Protein AF-A0A6G1EM53-F1 (afdb_monomer_lite)

Organism: NCBI:txid110450

Radius of gyration: 26.01 Å; chains: 1; bounding box: 67×62×61 Å

Secondary structure (DSSP, 8-state):
-HHHHHHHHHHH-TT--SS--EEEEEEEPPPPHHHHHHHHHTTSSS-SS-PPPPPP-EEEEEEEETTEEEEEEEE----TT----EEEEEEEE-S--S------PPPPTTS-GGGEEEEEEE----TTHHHHTTT--EEEEEEEE-SS-GGGSEEEEEEEEEETTTTEEEEEEE---PPPPP-TT---STTTSSS---SPPPPP-----TT--S----

InterPro domains:
  IPR000269 Copper amine oxidase [PTHR10638] (20-216)
  IPR015800 Copper amine oxidase, N2-terminal [PF02727] (22-79)
  IPR015802 Copper amine oxidase, N3-terminal [PF02728] (113-179)
  IPR016182 Copper amine oxidase, N-terminal [SSF54416] (2-80)
  IPR016182 Copper amine oxidase, N-terminal [SSF54416] (105-194)

Structure (mmCIF, N/CA/C/O backbone):
data_AF-A0A6G1EM53-F1
#
_entry.id   AF-A0A6G1EM53-F1
#
loop_
_atom_site.group_PDB
_atom_site.id
_atom_site.type_symbol
_atom_site.label_atom_id
_atom_site.label_alt_id
_atom_site.label_comp_id
_atom_site.label_asym_id
_atom_site.label_entity_id
_atom_site.label_seq_id
_atom_site.pdbx_PDB_ins_code
_atom_site.Cartn_x
_atom_site.Cartn_y
_atom_site.Cartn_z
_atom_site.occupancy
_atom_site.B_iso_or_equiv
_atom_site.auth_seq_id
_atom_site.auth_comp_id
_atom_site.auth_asym_id
_atom_site.auth_atom_id
_atom_site.pdbx_PDB_model_num
ATOM 1 N N . MET A 1 1 ? 2.191 12.400 -14.796 1.00 74.12 1 MET A N 1
ATOM 2 C CA . MET A 1 1 ? 2.297 11.929 -16.194 1.00 74.12 1 MET A CA 1
ATOM 3 C C . MET A 1 1 ? 2.856 10.510 -16.244 1.00 74.12 1 MET A C 1
ATOM 5 O O . MET A 1 1 ? 2.187 9.643 -16.784 1.00 74.12 1 MET A O 1
ATOM 9 N N . GLU A 1 2 ? 3.993 10.242 -15.595 1.00 84.69 2 GLU A N 1
ATOM 10 C CA . GLU A 1 2 ? 4.673 8.930 -15.577 1.00 84.69 2 GLU A CA 1
ATOM 11 C C . GLU A 1 2 ? 3.788 7.751 -15.145 1.00 84.69 2 GLU A C 1
ATOM 13 O O . GLU A 1 2 ? 3.687 6.772 -15.875 1.00 84.69 2 GLU A O 1
ATOM 18 N N . ILE A 1 3 ? 3.061 7.865 -14.024 1.00 88.81 3 ILE A N 1
ATOM 19 C CA . ILE A 1 3 ? 2.170 6.794 -13.526 1.00 88.81 3 ILE A CA 1
ATOM 20 C C . ILE A 1 3 ? 1.144 6.359 -14.588 1.00 88.81 3 ILE A C 1
ATOM 22 O O . ILE A 1 3 ? 0.831 5.175 -14.710 1.00 88.81 3 ILE A O 1
ATOM 26 N N . THR A 1 4 ? 0.627 7.301 -15.383 1.00 90.00 4 THR A N 1
ATOM 27 C CA . THR A 1 4 ? -0.347 7.009 -16.443 1.00 90.00 4 THR A CA 1
ATOM 28 C C . THR A 1 4 ? 0.285 6.199 -17.571 1.00 90.00 4 THR A C 1
ATOM 30 O O . THR A 1 4 ? -0.325 5.242 -18.046 1.00 90.00 4 THR A O 1
ATOM 33 N N . VAL A 1 5 ? 1.509 6.552 -17.972 1.00 89.38 5 VAL A N 1
ATOM 34 C CA . VAL A 1 5 ? 2.244 5.868 -19.046 1.00 89.38 5 VAL A CA 1
ATOM 35 C C . VAL A 1 5 ? 2.679 4.472 -18.584 1.00 89.38 5 VAL A C 1
ATOM 37 O O . VAL A 1 5 ? 2.476 3.502 -19.309 1.00 89.38 5 VAL A O 1
ATOM 40 N N . VAL A 1 6 ? 3.146 4.334 -17.338 1.00 91.44 6 VAL A N 1
ATOM 41 C CA . VAL A 1 6 ? 3.466 3.034 -16.717 1.00 91.44 6 VAL A CA 1
ATOM 42 C C . VAL A 1 6 ? 2.244 2.120 -16.676 1.00 91.44 6 VAL A C 1
ATOM 44 O O . VAL A 1 6 ? 2.323 0.945 -17.044 1.00 91.44 6 VAL A O 1
ATOM 47 N N . ARG A 1 7 ? 1.087 2.656 -16.268 1.00 91.00 7 ARG A N 1
ATOM 48 C CA . ARG A 1 7 ? -0.173 1.906 -16.272 1.00 91.00 7 ARG A CA 1
ATOM 49 C C . ARG A 1 7 ? -0.533 1.446 -17.683 1.00 91.00 7 ARG A C 1
ATOM 51 O O . ARG A 1 7 ? -0.884 0.283 -17.852 1.00 91.00 7 ARG A O 1
ATOM 58 N N . ALA A 1 8 ? -0.446 2.333 -18.676 1.00 89.56 8 ALA A N 1
ATOM 59 C CA . ALA A 1 8 ? -0.751 2.002 -20.066 1.00 89.56 8 ALA A CA 1
ATOM 60 C C . ALA A 1 8 ? 0.167 0.889 -20.596 1.00 89.56 8 ALA A C 1
ATOM 62 O O . ALA A 1 8 ? -0.336 -0.102 -21.121 1.00 89.56 8 ALA A O 1
ATOM 63 N N . ALA A 1 9 ? 1.479 0.998 -20.370 1.00 89.81 9 ALA A N 1
ATOM 64 C CA . ALA A 1 9 ? 2.461 -0.012 -20.762 1.00 89.81 9 ALA A CA 1
ATOM 65 C C . ALA A 1 9 ? 2.202 -1.372 -20.095 1.00 89.81 9 ALA A C 1
ATOM 67 O O . ALA A 1 9 ? 2.221 -2.409 -20.755 1.00 89.81 9 ALA A O 1
ATOM 68 N N . THR A 1 10 ? 1.886 -1.367 -18.797 1.00 90.69 10 THR A N 1
ATOM 69 C CA . THR A 1 10 ? 1.579 -2.595 -18.049 1.00 90.69 10 THR A CA 1
ATOM 70 C C . THR A 1 10 ? 0.286 -3.245 -18.549 1.00 90.69 10 THR A C 1
ATOM 72 O O . THR A 1 10 ? 0.234 -4.457 -18.727 1.00 90.69 10 THR A O 1
ATOM 75 N N . CYS A 1 11 ? -0.762 -2.456 -18.815 1.00 88.75 11 CYS A N 1
ATOM 76 C CA . CYS A 1 11 ? -2.036 -2.968 -19.332 1.00 88.75 11 CYS A CA 1
ATOM 77 C C . CYS A 1 11 ? -1.954 -3.448 -20.789 1.00 88.75 11 CYS A C 1
ATOM 79 O O . CYS A 1 11 ? -2.693 -4.356 -21.157 1.00 88.75 11 CYS A O 1
ATOM 81 N N . ALA A 1 12 ? -1.091 -2.846 -21.609 1.00 86.56 12 ALA A N 1
ATOM 82 C CA . ALA A 1 12 ? -0.857 -3.256 -22.994 1.00 86.56 12 ALA A CA 1
ATOM 83 C C . ALA A 1 12 ? 0.059 -4.488 -23.110 1.00 86.56 12 ALA A C 1
ATOM 85 O O . ALA A 1 12 ? 0.214 -5.045 -24.195 1.00 86.56 12 ALA A O 1
ATOM 86 N N . SER A 1 13 ? 0.678 -4.911 -22.006 1.00 82.69 13 SER A N 1
ATOM 87 C CA . SER A 1 13 ? 1.600 -6.036 -21.986 1.00 82.69 13 SER A CA 1
ATOM 88 C C . SER A 1 13 ? 0.907 -7.351 -22.350 1.00 82.69 13 SER A C 1
ATOM 90 O O . SER A 1 13 ? -0.026 -7.789 -21.677 1.00 82.69 13 SER A O 1
ATOM 92 N N . LEU A 1 14 ? 1.429 -8.034 -23.373 1.00 74.69 14 LEU A N 1
ATOM 93 C CA . LEU A 1 14 ? 0.982 -9.371 -23.785 1.00 74.69 14 LEU A CA 1
ATOM 94 C C . LEU A 1 14 ? 1.253 -10.448 -22.720 1.00 74.69 14 LEU A C 1
ATOM 96 O O . LEU A 1 14 ? 0.703 -11.544 -22.798 1.00 74.69 14 LEU A O 1
ATOM 100 N N . PHE A 1 15 ? 2.082 -10.146 -21.717 1.00 69.44 15 PHE A N 1
ATOM 101 C CA . PHE A 1 15 ? 2.456 -11.086 -20.661 1.00 69.44 15 PHE A CA 1
ATOM 102 C C . PHE A 1 15 ? 1.358 -11.310 -19.607 1.00 69.44 15 PHE A C 1
ATOM 104 O O . PHE A 1 15 ? 1.502 -12.156 -18.719 1.00 69.44 15 PHE A O 1
ATOM 111 N N . VAL A 1 16 ? 0.242 -10.577 -19.695 1.00 68.56 16 VAL A N 1
ATOM 112 C CA . VAL A 1 16 ? -0.909 -10.742 -18.805 1.00 68.56 16 VAL A CA 1
ATOM 113 C C . VAL A 1 16 ? -2.122 -11.232 -19.601 1.00 68.56 16 VAL A C 1
ATOM 115 O O . VAL A 1 16 ? -2.765 -10.442 -20.287 1.00 68.56 16 VAL A O 1
ATOM 118 N N . PRO A 1 17 ? -2.505 -12.517 -19.485 1.00 64.62 17 PRO A N 1
ATOM 119 C CA . PRO A 1 17 ? -3.631 -13.068 -20.244 1.00 64.62 17 PRO A CA 1
ATOM 120 C C . PRO A 1 17 ? -5.002 -12.546 -19.777 1.00 64.62 17 PRO A C 1
ATOM 122 O O . PRO A 1 17 ? -6.000 -12.682 -20.482 1.00 64.62 17 PRO A O 1
ATOM 125 N N . ALA A 1 18 ? -5.076 -11.956 -18.581 1.00 61.72 18 ALA A N 1
ATOM 126 C CA . ALA A 1 18 ? -6.315 -11.484 -17.979 1.00 61.72 18 ALA A CA 1
ATOM 127 C C . ALA A 1 18 ? -6.517 -9.974 -18.178 1.00 61.72 18 ALA A C 1
ATOM 129 O O . ALA A 1 18 ? -5.647 -9.163 -17.872 1.00 61.72 18 ALA A O 1
ATOM 130 N N . ARG A 1 19 ? -7.723 -9.584 -18.614 1.00 68.00 19 ARG A N 1
ATOM 131 C CA . ARG A 1 19 ? -8.095 -8.183 -18.905 1.00 68.00 19 ARG A CA 1
ATOM 132 C C . ARG A 1 19 ? -8.264 -7.294 -17.667 1.00 68.00 19 ARG A C 1
ATOM 134 O O . ARG A 1 19 ? -8.483 -6.094 -17.808 1.00 68.00 19 ARG A O 1
ATOM 141 N N . LEU A 1 20 ? -8.196 -7.866 -16.464 1.00 81.81 20 LEU A N 1
ATOM 142 C CA . LEU A 1 20 ? -8.416 -7.147 -15.213 1.00 81.81 20 LEU A CA 1
ATOM 143 C C . LEU A 1 20 ? -7.172 -7.232 -14.328 1.00 81.81 20 LEU A C 1
ATOM 145 O O . LEU A 1 20 ? -6.925 -8.247 -13.679 1.00 81.81 20 LEU A O 1
ATOM 149 N N . LEU A 1 21 ? -6.391 -6.153 -14.331 1.00 86.69 21 LEU A N 1
ATOM 150 C CA . LEU A 1 21 ? -5.189 -5.969 -13.522 1.00 86.69 21 LEU A CA 1
ATOM 151 C C . LEU A 1 21 ? -5.492 -5.051 -12.337 1.00 86.69 21 LEU A C 1
ATOM 153 O O . LEU A 1 21 ? -5.912 -3.906 -12.520 1.00 86.69 21 LEU A O 1
ATOM 157 N N . TYR A 1 22 ? -5.226 -5.533 -11.127 1.00 87.38 22 TYR A N 1
ATOM 158 C CA . TYR A 1 22 ? -5.313 -4.734 -9.909 1.00 87.38 22 TYR A CA 1
ATOM 159 C C . TYR A 1 22 ? -3.920 -4.265 -9.505 1.00 87.38 22 TYR A C 1
ATOM 161 O O . TYR A 1 22 ? -3.099 -5.066 -9.070 1.00 87.38 22 TYR A O 1
ATOM 169 N N . PHE A 1 23 ? -3.639 -2.974 -9.650 1.00 90.38 23 PHE A N 1
ATOM 170 C CA . PHE A 1 23 ? -2.360 -2.393 -9.243 1.00 90.38 23 PHE A CA 1
ATOM 171 C C . PHE A 1 23 ? -2.316 -2.274 -7.719 1.00 90.38 23 PHE A C 1
ATOM 173 O O . PHE A 1 23 ? -3.159 -1.605 -7.118 1.00 90.38 23 PHE A O 1
ATOM 180 N N . HIS A 1 24 ? -1.340 -2.930 -7.096 1.00 88.19 24 HIS A N 1
ATOM 181 C CA . HIS A 1 24 ? -1.126 -2.875 -5.652 1.00 88.19 24 HIS A CA 1
ATOM 182 C C . HIS A 1 24 ? 0.076 -2.003 -5.267 1.00 88.19 24 HIS A C 1
ATOM 184 O O . HIS A 1 24 ? 0.079 -1.429 -4.178 1.00 88.19 24 HIS A O 1
ATOM 190 N N . TYR A 1 25 ? 1.060 -1.863 -6.158 1.00 91.38 25 TYR A N 1
ATOM 191 C CA . TYR A 1 25 ? 2.184 -0.945 -6.002 1.00 91.38 25 TYR A CA 1
ATOM 192 C C . TYR A 1 25 ? 2.637 -0.420 -7.364 1.00 91.38 25 TYR A C 1
ATOM 194 O O . TYR A 1 25 ? 2.713 -1.181 -8.326 1.00 91.38 25 TYR A O 1
ATOM 202 N N . VAL A 1 26 ? 2.951 0.873 -7.425 1.00 93.62 26 VAL A N 1
ATOM 203 C CA . VAL A 1 26 ? 3.626 1.529 -8.549 1.00 93.62 26 VAL A CA 1
ATOM 204 C C . VAL A 1 26 ? 4.608 2.520 -7.942 1.00 93.62 26 VAL A C 1
ATOM 206 O O . VAL A 1 26 ? 4.202 3.377 -7.155 1.00 93.62 26 VAL A O 1
ATOM 209 N N . GLY A 1 27 ? 5.884 2.398 -8.281 1.00 92.81 27 GLY A N 1
ATOM 210 C CA . GLY A 1 27 ? 6.924 3.277 -7.758 1.00 92.81 27 GLY A CA 1
ATOM 211 C C . GLY A 1 27 ? 8.145 3.322 -8.659 1.00 92.81 27 GLY A C 1
ATOM 212 O O . GLY A 1 27 ? 8.199 2.634 -9.679 1.00 92.81 27 GLY A O 1
ATOM 213 N N . LEU A 1 28 ? 9.119 4.150 -8.291 1.00 92.44 28 LEU A N 1
ATOM 214 C CA . LEU A 1 28 ? 10.403 4.208 -8.978 1.00 92.44 28 LEU A CA 1
ATOM 215 C C . LEU A 1 28 ? 11.185 2.922 -8.687 1.00 92.44 28 LEU A C 1
ATOM 217 O O . LEU A 1 28 ? 11.327 2.524 -7.529 1.00 92.44 28 LEU A O 1
ATOM 221 N N . ASN A 1 29 ? 11.697 2.283 -9.732 1.00 92.44 29 ASN A N 1
ATOM 222 C CA . ASN A 1 29 ? 12.670 1.219 -9.580 1.00 92.44 29 ASN A CA 1
ATOM 223 C C . ASN A 1 29 ? 14.031 1.847 -9.277 1.00 92.44 29 ASN A C 1
ATOM 225 O O . ASN A 1 29 ? 14.483 2.751 -9.980 1.00 92.44 29 ASN A O 1
ATOM 229 N N . LYS A 1 30 ? 14.679 1.380 -8.213 1.00 90.00 30 LYS A N 1
ATOM 230 C CA . LYS A 1 30 ? 15.948 1.953 -7.773 1.00 90.00 30 LYS A CA 1
ATOM 231 C C . LYS A 1 30 ? 17.035 1.678 -8.832 1.00 90.00 30 LYS A C 1
ATOM 233 O O . LYS A 1 30 ? 17.229 0.509 -9.165 1.00 90.00 30 LYS A O 1
ATOM 238 N N . PRO A 1 31 ? 17.751 2.705 -9.329 1.00 88.50 31 PRO A N 1
ATOM 239 C CA . PRO A 1 31 ? 18.883 2.508 -10.235 1.00 88.50 31 PRO A CA 1
ATOM 240 C C . PRO A 1 31 ? 20.045 1.793 -9.532 1.00 88.50 31 PRO A C 1
ATOM 242 O O . PRO A 1 31 ? 20.114 1.764 -8.295 1.00 88.50 31 PRO A O 1
ATOM 245 N N . ASP A 1 32 ? 20.967 1.227 -10.314 1.00 89.94 32 ASP A N 1
ATOM 246 C CA . ASP A 1 32 ? 22.139 0.559 -9.753 1.00 89.94 32 ASP A CA 1
ATOM 247 C C . ASP A 1 32 ? 22.998 1.533 -8.932 1.00 89.94 32 ASP A C 1
ATOM 249 O O . ASP A 1 32 ? 23.110 2.726 -9.228 1.00 89.94 32 ASP A O 1
ATOM 253 N N . LYS A 1 33 ? 23.608 1.026 -7.857 1.00 89.88 33 LYS A N 1
ATOM 254 C CA . LYS A 1 33 ? 24.407 1.863 -6.959 1.00 89.88 33 LYS A CA 1
ATOM 255 C C . LYS A 1 33 ? 25.609 2.474 -7.687 1.00 89.88 33 LYS A C 1
ATOM 257 O O . LYS A 1 33 ? 25.928 3.630 -7.414 1.00 89.88 33 LYS A O 1
ATOM 262 N N . LEU A 1 34 ? 26.274 1.728 -8.569 1.00 89.75 34 LEU A N 1
ATOM 263 C CA . LEU A 1 34 ? 27.430 2.212 -9.326 1.00 89.75 34 LEU A CA 1
ATOM 264 C C . LEU A 1 34 ? 27.024 3.299 -10.324 1.00 89.75 34 LEU A C 1
ATOM 266 O O . LEU A 1 34 ? 27.749 4.286 -10.450 1.00 89.75 34 LEU A O 1
ATOM 270 N N . ASP A 1 35 ? 25.847 3.182 -10.939 1.00 85.81 35 ASP A N 1
ATOM 271 C CA . ASP A 1 35 ? 25.304 4.212 -11.832 1.00 85.81 35 ASP A CA 1
ATOM 272 C C . ASP A 1 35 ? 25.003 5.504 -11.065 1.00 85.81 35 ASP A C 1
ATOM 274 O O . ASP A 1 35 ? 25.373 6.593 -11.504 1.00 85.81 35 ASP A O 1
ATOM 278 N N . VAL A 1 36 ? 24.407 5.401 -9.870 1.00 88.50 36 VAL A N 1
ATOM 279 C CA . VAL A 1 36 ? 24.148 6.566 -9.003 1.00 88.50 36 VAL A CA 1
ATOM 280 C C . VAL A 1 36 ? 25.449 7.235 -8.563 1.00 88.50 36 VAL A C 1
ATOM 282 O O . VAL A 1 36 ? 25.533 8.462 -8.557 1.00 88.50 36 VAL A O 1
ATOM 285 N N . LEU A 1 37 ? 26.468 6.450 -8.201 1.00 87.56 37 LEU A N 1
ATOM 286 C CA . LEU A 1 37 ? 27.782 6.982 -7.833 1.00 87.56 37 LEU A CA 1
ATOM 287 C C . LEU A 1 37 ? 28.463 7.661 -9.028 1.00 87.56 37 LEU A C 1
ATOM 289 O O . LEU A 1 37 ? 29.020 8.745 -8.870 1.00 87.56 37 LEU A O 1
ATOM 293 N N . SER A 1 38 ? 28.368 7.068 -10.217 1.00 85.19 38 SER A N 1
ATOM 294 C CA . SER A 1 38 ? 28.896 7.640 -11.461 1.00 85.19 38 SER A CA 1
ATOM 295 C C . SER A 1 38 ? 28.180 8.937 -11.836 1.00 85.19 38 SER A C 1
ATOM 297 O O . SER A 1 38 ? 28.828 9.912 -12.191 1.00 85.19 38 SER A O 1
ATOM 299 N N . TYR A 1 39 ? 26.857 8.999 -11.686 1.00 84.25 39 TYR A N 1
ATOM 300 C CA . TYR A 1 39 ? 26.087 10.225 -11.892 1.00 84.25 39 TYR A CA 1
ATOM 301 C C . TYR A 1 39 ? 26.447 11.319 -10.871 1.00 84.25 39 TYR A C 1
ATOM 303 O O . TYR A 1 39 ? 26.619 12.478 -11.243 1.00 84.25 39 TYR A O 1
ATOM 311 N N . ALA A 1 40 ? 26.580 10.964 -9.588 1.00 85.75 40 ALA A N 1
ATOM 312 C CA . ALA A 1 40 ? 26.824 11.926 -8.511 1.00 85.75 40 ALA A CA 1
ATOM 313 C C . ALA A 1 40 ? 28.265 12.464 -8.482 1.00 85.75 40 ALA A C 1
ATOM 315 O O . ALA A 1 40 ? 28.473 13.631 -8.153 1.00 85.75 40 ALA A O 1
ATOM 316 N N . TYR A 1 41 ? 29.251 11.621 -8.804 1.00 82.94 41 TYR A N 1
ATOM 317 C CA . TYR A 1 41 ? 30.677 11.934 -8.645 1.00 82.94 41 TYR A CA 1
ATOM 318 C C . TYR A 1 41 ? 31.476 11.905 -9.955 1.00 82.94 41 TYR A C 1
ATOM 320 O O . TYR A 1 41 ? 32.569 12.463 -10.004 1.00 82.94 41 TYR A O 1
ATOM 328 N N . GLY A 1 42 ? 30.954 11.306 -11.029 1.00 67.12 42 GLY A N 1
ATOM 329 C CA . GLY A 1 42 ? 31.643 11.198 -12.324 1.00 67.12 42 GLY A CA 1
ATOM 330 C C . GLY A 1 42 ? 31.827 12.530 -13.057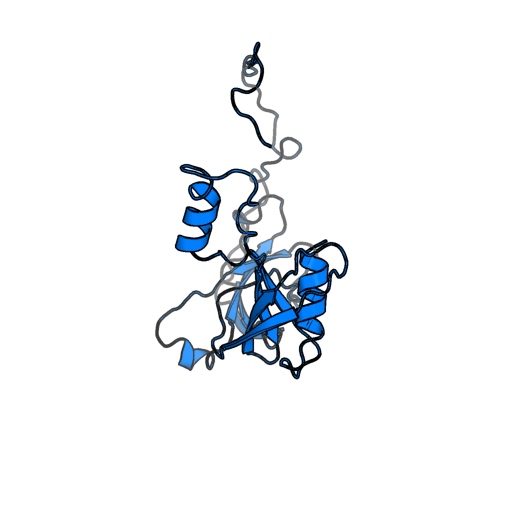 1.00 67.12 42 GLY A C 1
ATOM 331 O O . GLY A 1 42 ? 32.652 12.616 -13.959 1.00 67.12 42 GLY A O 1
ATOM 332 N N . ALA A 1 43 ? 31.136 13.587 -12.625 1.00 57.69 43 ALA A N 1
ATOM 333 C CA . ALA A 1 43 ? 31.340 14.956 -13.100 1.00 57.69 43 ALA A CA 1
ATOM 334 C C . ALA A 1 43 ? 32.615 15.626 -12.538 1.00 57.69 43 ALA A C 1
ATOM 336 O O . ALA A 1 43 ? 32.953 16.742 -12.933 1.00 57.69 43 ALA A O 1
ATOM 337 N N . GLY A 1 44 ? 33.310 14.990 -11.588 1.00 57.22 44 GLY A N 1
ATOM 338 C CA . GLY A 1 44 ? 34.440 15.577 -10.872 1.00 57.22 44 GLY A CA 1
ATOM 339 C C . GLY A 1 44 ? 35.757 14.854 -11.125 1.00 57.22 44 GLY A C 1
ATOM 340 O O . GLY A 1 44 ? 36.167 14.072 -10.277 1.00 57.22 44 GLY A O 1
ATOM 341 N N . ALA A 1 45 ? 36.437 15.146 -12.243 1.00 49.88 45 ALA A N 1
ATOM 342 C CA . ALA A 1 45 ? 37.911 15.181 -12.287 1.00 49.88 45 ALA A CA 1
ATOM 343 C C . ALA A 1 45 ? 38.504 15.703 -13.609 1.00 49.88 45 ALA A C 1
ATOM 345 O O . ALA A 1 45 ? 39.569 16.302 -13.563 1.00 49.88 45 ALA A O 1
ATOM 346 N N . THR A 1 46 ? 37.885 15.511 -14.779 1.00 53.97 46 THR A N 1
ATOM 347 C CA . THR A 1 46 ? 38.433 15.983 -16.074 1.00 53.97 46 THR A CA 1
ATOM 348 C C . THR A 1 46 ? 37.343 16.017 -17.159 1.00 53.97 46 THR A C 1
ATOM 350 O O . THR A 1 46 ? 36.416 15.223 -17.092 1.00 53.97 46 THR A O 1
ATOM 353 N N . ALA A 1 47 ? 37.498 16.891 -18.167 1.00 47.31 47 ALA A N 1
ATOM 354 C CA . ALA A 1 47 ? 36.667 17.074 -19.378 1.00 47.31 47 ALA A CA 1
ATOM 355 C C . ALA A 1 47 ? 35.431 17.989 -19.200 1.00 47.31 47 ALA A C 1
ATOM 357 O O . ALA A 1 47 ? 34.441 17.642 -18.573 1.00 47.31 47 ALA A O 1
ATOM 358 N N . THR A 1 48 ? 35.433 19.243 -19.663 1.00 50.19 48 THR A N 1
ATOM 359 C CA . THR A 1 48 ? 35.263 19.616 -21.083 1.00 50.19 48 THR A CA 1
ATOM 360 C C . THR A 1 48 ? 34.171 18.770 -21.764 1.00 50.19 48 THR A C 1
ATOM 362 O O . THR A 1 48 ? 34.422 17.664 -22.226 1.00 50.19 48 THR A O 1
ATOM 365 N N . SER A 1 49 ? 32.947 19.309 -21.822 1.00 51.78 49 SER A N 1
ATOM 366 C CA . SER A 1 49 ? 31.903 18.963 -22.806 1.00 51.78 49 SER A CA 1
ATOM 367 C C . SER A 1 49 ? 31.469 17.491 -22.940 1.00 51.78 49 SER A C 1
ATOM 369 O O . SER A 1 49 ? 31.179 17.062 -24.054 1.00 51.78 49 SER A O 1
ATOM 371 N N . SER A 1 50 ? 31.354 16.721 -21.852 1.00 51.53 50 SER A N 1
ATOM 372 C CA . SER A 1 50 ? 30.552 15.484 -21.878 1.00 51.53 50 SER A CA 1
ATOM 373 C C . SER A 1 50 ? 29.369 15.603 -20.907 1.00 51.53 50 SER A C 1
ATOM 375 O O . SER A 1 50 ? 29.576 15.992 -19.757 1.00 51.53 50 SER A O 1
ATOM 377 N N . PRO A 1 51 ? 28.116 15.385 -21.354 1.00 58.78 51 PRO A N 1
ATOM 378 C CA . PRO A 1 51 ? 26.967 15.409 -20.458 1.00 58.78 51 PRO A CA 1
ATOM 379 C C . PRO A 1 51 ? 27.060 14.243 -19.468 1.00 58.78 51 PRO A C 1
ATOM 381 O O . PRO A 1 51 ? 27.460 13.141 -19.846 1.00 58.78 51 PRO A O 1
ATOM 384 N N . ASN A 1 52 ? 26.666 14.484 -18.213 1.00 60.88 52 ASN A N 1
ATOM 385 C CA . ASN A 1 52 ? 26.546 13.429 -17.207 1.00 60.88 52 ASN A CA 1
ATOM 386 C C . ASN A 1 52 ? 25.734 12.251 -17.773 1.00 60.88 52 ASN A C 1
ATOM 388 O O . ASN A 1 52 ? 24.753 12.488 -18.489 1.00 60.88 52 ASN A O 1
ATOM 392 N N . PRO A 1 53 ? 26.097 10.996 -17.448 1.00 66.06 53 PRO A N 1
ATOM 393 C CA . PRO A 1 53 ? 25.337 9.840 -17.899 1.00 66.06 53 PRO A CA 1
ATOM 394 C C . PRO A 1 53 ? 23.877 9.976 -17.450 1.00 66.06 53 PRO A C 1
ATOM 396 O O . PRO A 1 53 ? 23.597 10.222 -16.276 1.00 66.06 53 PRO A O 1
ATOM 399 N N . ILE A 1 54 ? 22.939 9.855 -18.393 1.00 73.81 54 ILE A N 1
ATOM 400 C CA . ILE A 1 54 ? 21.505 9.910 -18.096 1.00 73.81 54 ILE A CA 1
ATOM 401 C C . ILE A 1 54 ? 21.147 8.645 -17.317 1.00 73.81 54 ILE A C 1
ATOM 403 O O . ILE A 1 54 ? 21.305 7.537 -17.829 1.00 73.81 54 ILE A O 1
ATOM 407 N N . LEU A 1 55 ? 20.653 8.809 -16.088 1.00 80.06 55 LEU A N 1
ATOM 408 C CA . LEU A 1 55 ? 20.138 7.685 -15.314 1.00 80.06 55 LEU A CA 1
ATOM 409 C C . LEU A 1 55 ? 18.834 7.174 -15.950 1.00 80.06 55 LEU A C 1
ATOM 411 O O . LEU A 1 55 ? 17.926 7.978 -16.189 1.00 80.06 55 LEU A O 1
ATOM 415 N N . PRO A 1 56 ? 18.708 5.860 -16.207 1.00 80.94 56 PRO A N 1
ATOM 416 C CA . PRO A 1 56 ? 17.474 5.296 -16.733 1.00 80.94 56 PRO A CA 1
ATOM 417 C C . PRO A 1 56 ? 16.337 5.451 -15.713 1.00 80.94 56 PRO A C 1
ATOM 419 O O . PRO A 1 56 ? 16.501 5.160 -14.525 1.00 80.94 56 PRO A O 1
ATOM 422 N N . CYS A 1 57 ? 15.170 5.904 -16.177 1.00 86.69 57 CYS A N 1
ATOM 423 C CA . CYS A 1 57 ? 13.978 6.034 -15.343 1.00 86.69 57 CYS A CA 1
ATOM 424 C C . CYS A 1 57 ? 13.127 4.775 -15.492 1.00 86.69 57 CYS A C 1
ATOM 426 O O . CYS A 1 57 ? 12.369 4.621 -16.443 1.00 86.69 57 CYS A O 1
ATOM 428 N N . HIS A 1 58 ? 13.260 3.854 -14.546 1.00 91.94 58 HIS A N 1
ATOM 429 C CA . HIS A 1 58 ? 12.465 2.634 -14.524 1.00 91.94 58 HIS A CA 1
ATOM 430 C C . HIS A 1 58 ? 11.400 2.718 -13.429 1.00 91.94 58 HIS A C 1
ATOM 432 O O . HIS A 1 58 ? 11.653 3.236 -12.343 1.00 91.94 58 HIS A O 1
ATOM 438 N N . SER A 1 59 ? 10.222 2.149 -13.666 1.00 93.81 59 SER A N 1
ATOM 439 C CA . SER A 1 59 ? 9.195 1.942 -12.648 1.00 93.81 59 SER A CA 1
ATOM 440 C C . SER A 1 59 ? 9.087 0.474 -12.268 1.00 93.81 59 SER A C 1
ATOM 442 O O . SER A 1 59 ? 9.147 -0.411 -13.117 1.00 93.81 59 SER A O 1
ATOM 444 N N . PHE A 1 60 ? 8.908 0.233 -10.975 1.00 94.69 60 PHE A N 1
ATOM 445 C CA . PHE A 1 60 ? 8.587 -1.063 -10.407 1.00 94.69 60 PHE A CA 1
ATOM 446 C C . PHE A 1 60 ? 7.087 -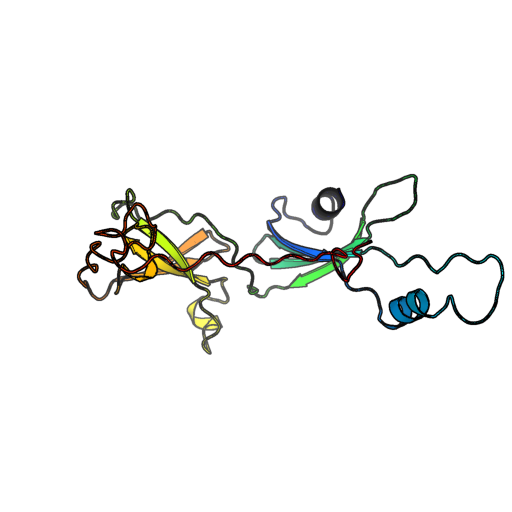1.140 -10.127 1.00 94.69 60 PHE A C 1
ATOM 448 O O . PHE A 1 60 ? 6.523 -0.279 -9.438 1.00 94.69 60 PHE A O 1
ATOM 455 N N . VAL A 1 61 ? 6.436 -2.172 -10.655 1.00 93.75 61 VAL A N 1
ATOM 456 C CA . VAL A 1 61 ? 4.989 -2.360 -10.547 1.00 93.75 61 VAL A CA 1
ATOM 457 C C . VAL A 1 61 ? 4.687 -3.735 -9.979 1.00 93.75 61 VAL A C 1
ATOM 459 O O . VAL A 1 61 ? 5.150 -4.743 -10.502 1.00 93.75 61 VAL A O 1
ATOM 462 N N . ILE A 1 62 ? 3.829 -3.779 -8.959 1.00 91.88 62 ILE A N 1
ATOM 463 C CA . ILE A 1 62 ? 3.186 -5.013 -8.508 1.00 91.88 62 ILE A CA 1
ATOM 464 C C . ILE A 1 62 ? 1.703 -4.899 -8.834 1.00 91.88 62 ILE A C 1
ATOM 466 O O . ILE A 1 62 ? 0.989 -4.051 -8.284 1.00 91.88 62 ILE A O 1
ATOM 470 N N . ALA A 1 63 ? 1.228 -5.777 -9.709 1.00 90.38 63 ALA A N 1
ATOM 471 C CA . ALA A 1 63 ? -0.183 -5.911 -10.033 1.00 90.38 63 ALA A CA 1
ATOM 472 C C . ALA A 1 63 ? -0.650 -7.350 -9.808 1.00 90.38 63 ALA A C 1
ATOM 474 O O . ALA A 1 63 ? 0.146 -8.279 -9.813 1.00 90.38 63 ALA A O 1
ATOM 475 N N . ARG A 1 64 ? -1.944 -7.561 -9.582 1.00 86.19 64 ARG A N 1
ATOM 476 C CA . ARG A 1 64 ? -2.500 -8.890 -9.318 1.00 86.19 64 ARG A CA 1
ATOM 477 C C . ARG A 1 64 ? -3.629 -9.197 -10.286 1.00 86.19 64 ARG A C 1
ATOM 479 O O . ARG A 1 64 ? -4.456 -8.331 -10.575 1.00 86.19 64 ARG A O 1
ATOM 486 N N . THR A 1 65 ? -3.659 -10.429 -10.776 1.00 85.62 65 THR A N 1
ATOM 487 C CA . THR A 1 65 ? -4.753 -10.952 -11.594 1.00 85.62 65 THR A CA 1
ATOM 488 C C . THR A 1 65 ? -4.770 -12.478 -11.559 1.00 85.62 65 THR A C 1
ATOM 490 O O . THR A 1 65 ? -3.738 -13.107 -11.340 1.00 85.62 65 THR A O 1
ATOM 493 N N . GLY A 1 66 ? -5.948 -13.091 -11.701 1.00 81.38 66 GLY A N 1
ATOM 494 C CA . GLY A 1 66 ? -6.094 -14.554 -11.694 1.00 81.38 66 GLY A CA 1
ATOM 495 C C . GLY A 1 66 ? -5.496 -15.254 -10.463 1.00 81.38 66 GLY A C 1
ATOM 496 O O . GLY A 1 66 ? -4.947 -16.344 -10.594 1.00 81.38 66 GLY A O 1
ATOM 497 N N . GLY A 1 67 ? -5.523 -14.611 -9.288 1.00 80.19 67 GLY A N 1
ATOM 498 C CA . GLY A 1 67 ? -4.927 -15.147 -8.055 1.00 80.19 67 GLY A CA 1
ATOM 499 C C . GLY A 1 67 ? -3.391 -15.155 -8.026 1.00 80.19 67 GLY A C 1
ATOM 500 O O . GLY A 1 67 ? -2.800 -15.714 -7.102 1.00 80.19 67 GLY A O 1
ATOM 501 N N . LYS A 1 68 ? -2.726 -14.524 -8.999 1.00 85.12 68 LYS A N 1
ATOM 502 C CA . LYS A 1 68 ? -1.264 -14.432 -9.092 1.00 85.12 68 LYS A CA 1
ATOM 503 C C . LYS A 1 68 ? -0.808 -12.985 -9.012 1.00 85.12 68 LYS A C 1
ATOM 505 O O . LYS A 1 68 ? -1.487 -12.079 -9.499 1.00 85.12 68 LYS A O 1
ATOM 510 N N . SER A 1 69 ? 0.341 -12.769 -8.386 1.00 88.00 69 SER A N 1
ATOM 511 C CA . SER A 1 69 ? 1.000 -11.465 -8.329 1.00 88.00 69 SER A CA 1
ATOM 512 C C . SER A 1 69 ? 1.995 -11.368 -9.480 1.00 88.00 69 SER A C 1
ATOM 514 O O . SER A 1 69 ? 2.785 -12.278 -9.695 1.00 88.00 69 SER A O 1
ATOM 516 N N . HIS A 1 70 ? 1.934 -10.279 -10.225 1.00 90.06 70 HIS A N 1
ATOM 517 C CA . HIS A 1 70 ? 2.777 -9.980 -11.367 1.00 90.06 70 HIS A CA 1
ATOM 518 C C . HIS A 1 70 ? 3.672 -8.803 -10.996 1.00 90.06 70 HIS A C 1
ATOM 520 O O . HIS A 1 70 ? 3.183 -7.748 -10.583 1.00 90.06 70 HIS A O 1
ATOM 526 N N . GLU A 1 71 ? 4.967 -9.011 -11.136 1.00 92.81 71 GLU A N 1
ATOM 527 C CA . GLU A 1 71 ? 6.000 -8.012 -10.932 1.00 92.81 71 GLU A CA 1
ATOM 528 C C . GLU A 1 71 ? 6.482 -7.534 -12.299 1.00 92.81 71 GLU A C 1
ATOM 530 O O . GLU A 1 71 ? 6.842 -8.357 -13.139 1.00 92.81 71 GLU A O 1
ATOM 535 N N . PHE A 1 72 ? 6.470 -6.223 -12.535 1.00 93.06 72 PHE A N 1
ATOM 536 C CA . PHE A 1 72 ? 6.961 -5.628 -13.773 1.00 93.06 72 PHE A CA 1
ATOM 537 C C . PHE A 1 72 ? 8.037 -4.594 -13.487 1.00 93.06 72 PHE A C 1
ATOM 539 O O . PHE A 1 72 ? 7.912 -3.790 -12.559 1.00 93.06 72 PHE A O 1
ATOM 546 N N . ILE A 1 73 ? 9.036 -4.563 -14.364 1.00 93.88 73 ILE A N 1
ATOM 547 C CA . ILE A 1 73 ? 9.915 -3.410 -14.524 1.00 93.88 73 ILE A CA 1
ATOM 548 C C . ILE A 1 73 ? 9.535 -2.748 -15.843 1.00 93.88 73 ILE A C 1
ATOM 550 O O . ILE A 1 73 ? 9.516 -3.396 -16.893 1.00 93.88 73 ILE A O 1
ATOM 554 N N . VAL A 1 74 ? 9.191 -1.469 -15.767 1.00 92.88 74 VAL A N 1
ATOM 555 C CA . VAL A 1 74 ? 8.744 -0.662 -16.899 1.00 92.88 74 VAL A CA 1
ATOM 556 C C . VAL A 1 74 ? 9.775 0.419 -17.157 1.00 92.88 74 VAL A C 1
ATOM 558 O O . VAL A 1 74 ? 10.052 1.213 -16.263 1.00 92.88 74 VAL A O 1
ATOM 561 N N . ASP A 1 75 ? 10.325 0.466 -18.361 1.00 91.06 75 ASP A N 1
ATOM 562 C CA . ASP A 1 75 ? 11.183 1.566 -18.785 1.00 91.06 75 ASP A CA 1
ATOM 563 C C . ASP A 1 75 ? 10.326 2.778 -19.164 1.00 91.06 75 ASP A C 1
ATOM 565 O O . ASP A 1 75 ? 9.404 2.666 -19.978 1.00 91.06 75 ASP A O 1
ATOM 569 N N . ILE A 1 76 ? 10.597 3.922 -18.538 1.00 87.50 76 ILE A N 1
ATOM 570 C CA . ILE A 1 76 ? 9.972 5.214 -18.811 1.00 87.50 76 ILE A CA 1
ATOM 571 C C . ILE A 1 76 ? 11.006 6.016 -19.608 1.00 87.50 76 ILE A C 1
ATOM 573 O O . ILE A 1 76 ? 11.761 6.814 -19.054 1.00 87.50 76 ILE A O 1
ATOM 577 N N . ALA A 1 77 ? 11.064 5.773 -20.920 1.00 70.44 77 ALA A N 1
ATOM 578 C CA . ALA A 1 77 ? 12.039 6.411 -21.799 1.00 70.44 77 ALA A CA 1
ATOM 579 C C . ALA A 1 77 ? 12.017 7.946 -21.649 1.00 70.44 77 ALA A C 1
ATOM 581 O O . ALA A 1 77 ? 10.987 8.591 -21.853 1.00 70.44 77 ALA A O 1
ATOM 582 N N . ASN A 1 78 ? 13.173 8.533 -21.324 1.00 63.69 78 ASN A N 1
ATOM 583 C CA . ASN A 1 78 ? 13.337 9.972 -21.104 1.00 63.69 78 ASN A CA 1
ATOM 584 C C . ASN A 1 78 ? 13.979 10.682 -22.310 1.00 63.69 78 ASN A C 1
ATOM 586 O O . ASN A 1 78 ? 14.807 11.573 -22.144 1.00 63.69 78 ASN A O 1
ATOM 590 N N . ASN A 1 79 ? 13.640 10.269 -23.535 1.00 52.56 79 ASN A N 1
ATOM 591 C CA . ASN A 1 79 ? 14.135 10.926 -24.745 1.00 52.56 79 ASN A CA 1
ATOM 592 C C . ASN A 1 79 ? 12.987 11.642 -25.459 1.00 52.56 79 ASN A C 1
ATOM 594 O O . ASN A 1 79 ? 12.151 11.008 -26.097 1.00 52.56 79 ASN A O 1
ATOM 598 N N . THR A 1 80 ? 12.961 12.961 -25.242 1.00 51.06 80 THR A N 1
ATOM 599 C CA . THR A 1 80 ? 12.459 14.139 -25.995 1.00 51.06 80 THR A CA 1
ATOM 600 C C . THR A 1 80 ? 11.573 14.022 -27.255 1.00 51.06 80 THR A C 1
ATOM 602 O O . THR A 1 80 ? 11.233 15.053 -27.829 1.00 51.06 80 THR A O 1
ATOM 605 N N . SER A 1 81 ? 11.126 12.854 -27.716 1.00 51.22 81 SER A N 1
ATOM 606 C CA . SER A 1 81 ? 10.213 12.721 -28.863 1.00 51.22 81 SER A CA 1
ATOM 607 C C . SER A 1 81 ? 9.276 11.508 -28.835 1.00 51.22 81 SER A C 1
ATOM 609 O O . SER A 1 81 ? 8.429 11.398 -29.717 1.00 51.22 81 SER A O 1
ATOM 611 N N . SER A 1 82 ? 9.337 10.608 -27.845 1.00 50.16 82 SER A N 1
ATOM 612 C CA . SER A 1 82 ? 8.324 9.544 -27.710 1.00 50.16 82 SER A CA 1
ATOM 613 C C . SER A 1 82 ? 8.185 9.056 -26.269 1.00 50.16 82 SER A C 1
ATOM 615 O O . SER A 1 82 ? 9.021 8.322 -25.756 1.00 50.16 82 SER A O 1
ATOM 617 N N . THR A 1 83 ? 7.086 9.440 -25.619 1.00 57.09 83 THR A N 1
ATOM 618 C CA . THR A 1 83 ? 6.660 9.006 -24.277 1.00 57.09 83 THR A CA 1
ATOM 619 C C . THR A 1 83 ? 6.071 7.591 -24.294 1.00 57.09 83 THR A C 1
ATOM 621 O O . THR A 1 83 ? 4.967 7.352 -23.802 1.00 57.09 83 THR A O 1
ATOM 624 N N . VAL A 1 84 ? 6.777 6.633 -24.892 1.00 71.50 84 VAL A N 1
ATOM 625 C CA . VAL A 1 84 ? 6.322 5.239 -24.936 1.00 71.50 84 VAL A CA 1
ATOM 626 C C . VAL A 1 84 ? 7.052 4.467 -23.847 1.00 71.50 84 VAL A C 1
ATOM 628 O O . VAL A 1 84 ? 8.201 4.077 -24.021 1.00 71.50 84 VAL A O 1
ATOM 631 N N . ALA A 1 85 ? 6.390 4.265 -22.705 1.00 85.00 85 ALA A N 1
ATOM 632 C CA . ALA A 1 85 ? 6.894 3.330 -21.708 1.00 85.00 85 ALA A CA 1
ATOM 633 C C . ALA A 1 85 ? 6.707 1.890 -22.195 1.00 85.00 85 ALA A C 1
ATOM 635 O O . ALA A 1 85 ? 5.715 1.577 -22.861 1.00 85.00 85 ALA A O 1
ATOM 636 N N . SER A 1 86 ? 7.631 1.005 -21.835 1.00 89.62 86 SER A N 1
ATOM 637 C CA . SER A 1 86 ? 7.580 -0.400 -22.243 1.00 89.62 86 SER A CA 1
ATOM 638 C C . SER A 1 86 ? 7.957 -1.333 -21.097 1.00 89.62 86 SER A C 1
ATOM 640 O O . SER A 1 86 ? 8.742 -0.984 -20.219 1.00 89.62 86 SER A O 1
ATOM 642 N N . VAL A 1 87 ? 7.350 -2.519 -21.068 1.00 90.94 87 VAL A N 1
ATOM 643 C CA . VAL A 1 87 ? 7.677 -3.546 -20.072 1.00 90.94 87 VAL A CA 1
ATOM 644 C C . VAL A 1 87 ? 8.970 -4.235 -20.492 1.00 90.94 87 VAL A C 1
ATOM 646 O O . VAL A 1 87 ? 9.004 -4.872 -21.542 1.00 90.94 87 VAL A O 1
ATOM 649 N N . ILE A 1 88 ? 10.004 -4.136 -19.656 1.00 92.00 88 ILE A N 1
ATOM 650 C CA . ILE A 1 88 ? 11.328 -4.723 -19.916 1.00 92.00 88 ILE A CA 1
ATOM 651 C C . ILE A 1 88 ? 11.586 -5.996 -19.106 1.00 92.00 88 ILE A C 1
ATOM 653 O O . ILE A 1 88 ? 12.426 -6.809 -19.479 1.00 92.00 88 ILE A O 1
ATOM 657 N N . SER A 1 89 ? 10.855 -6.195 -18.008 1.00 91.88 89 SER A N 1
ATOM 658 C CA . SER A 1 89 ? 10.910 -7.422 -17.212 1.00 91.88 89 SER A CA 1
ATOM 659 C C . SER A 1 89 ? 9.538 -7.755 -16.643 1.00 91.88 89 SER A C 1
ATOM 661 O O . SER A 1 89 ? 8.771 -6.854 -16.290 1.00 91.88 89 SER A O 1
ATOM 663 N N . HIS A 1 90 ? 9.243 -9.051 -16.548 1.00 92.00 90 HIS A N 1
ATOM 664 C CA . HIS A 1 90 ? 8.011 -9.577 -15.976 1.00 92.00 90 HIS A CA 1
ATOM 665 C C . HIS A 1 90 ? 8.277 -10.876 -15.207 1.00 92.00 90 HIS A C 1
ATOM 667 O O . HIS A 1 90 ? 8.814 -11.834 -15.761 1.00 92.00 90 HIS A O 1
ATOM 673 N N . ALA A 1 91 ? 7.861 -10.917 -13.943 1.00 90.31 91 ALA A N 1
ATOM 674 C CA . ALA A 1 91 ? 7.872 -12.113 -13.108 1.00 90.31 91 ALA A CA 1
ATOM 675 C C . ALA A 1 91 ? 6.477 -12.392 -12.528 1.00 90.31 91 ALA A C 1
ATOM 677 O O . ALA A 1 91 ? 5.652 -11.492 -12.351 1.00 90.31 91 ALA A O 1
ATOM 678 N N . VAL A 1 92 ? 6.191 -13.666 -12.246 1.00 88.12 92 VAL A N 1
ATOM 679 C CA . VAL A 1 92 ? 4.898 -14.109 -11.709 1.00 88.12 92 VAL A CA 1
ATOM 680 C C . VAL A 1 92 ? 5.113 -14.905 -10.432 1.00 88.12 92 VAL A C 1
ATOM 682 O O . VAL A 1 92 ? 5.797 -15.925 -10.422 1.00 88.12 92 VAL A O 1
ATOM 685 N N . HIS A 1 93 ? 4.450 -14.473 -9.368 1.00 84.69 93 HIS A N 1
ATOM 686 C CA . HIS A 1 93 ? 4.466 -15.103 -8.058 1.00 84.69 93 HIS A CA 1
ATOM 687 C C . HIS A 1 93 ? 3.087 -15.682 -7.744 1.00 84.69 93 HIS A C 1
ATOM 689 O O . HIS A 1 93 ? 2.060 -15.008 -7.869 1.00 84.69 93 HIS A O 1
ATOM 695 N N . CYS A 1 94 ? 3.062 -16.942 -7.312 1.00 79.12 94 CYS A N 1
ATOM 696 C CA . CYS A 1 94 ? 1.826 -17.628 -6.924 1.00 79.12 94 CYS A CA 1
ATOM 697 C C . CYS A 1 94 ? 1.450 -17.392 -5.455 1.00 79.12 94 CYS A C 1
ATOM 699 O O . CYS A 1 94 ? 0.354 -17.757 -5.039 1.00 79.12 94 CYS A O 1
ATOM 701 N N . ASP A 1 95 ? 2.335 -16.781 -4.666 1.00 71.31 95 ASP A N 1
ATOM 702 C CA . ASP A 1 95 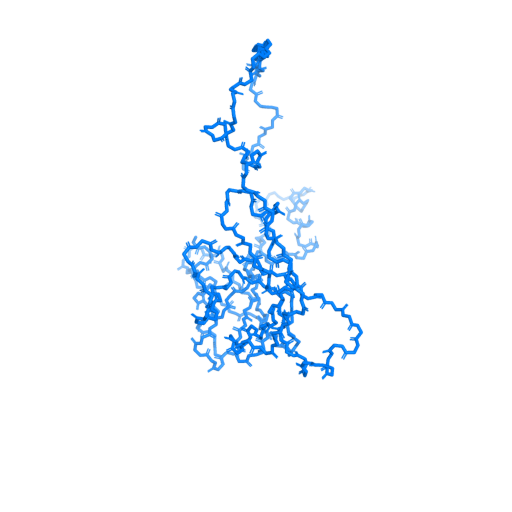? 2.054 -16.502 -3.266 1.00 71.31 95 ASP A CA 1
ATOM 703 C C . ASP A 1 95 ? 0.996 -15.392 -3.105 1.00 71.31 95 ASP A C 1
ATOM 705 O O . ASP A 1 95 ? 0.925 -14.449 -3.908 1.00 71.31 95 ASP A O 1
ATOM 709 N N . PRO A 1 96 ? 0.172 -15.460 -2.041 1.00 64.69 96 PRO A N 1
ATOM 710 C CA . PRO A 1 96 ? -0.922 -14.513 -1.811 1.00 64.69 96 PRO A CA 1
ATOM 711 C C . PRO A 1 96 ? -0.453 -13.058 -1.596 1.00 64.69 96 PRO A C 1
ATOM 713 O O . PRO A 1 96 ? -1.244 -12.120 -1.757 1.00 64.69 96 PRO A O 1
ATOM 716 N N . GLY A 1 97 ? 0.836 -12.851 -1.292 1.00 65.00 97 GLY A N 1
ATOM 717 C CA . GLY A 1 97 ? 1.447 -11.535 -1.089 1.00 65.00 97 GLY A CA 1
ATOM 718 C C . GLY A 1 97 ? 0.854 -10.758 0.097 1.00 65.00 97 GLY A C 1
ATOM 719 O O . GLY A 1 97 ? -0.067 -11.216 0.771 1.00 65.00 97 GLY A O 1
ATOM 720 N N . PHE A 1 98 ? 1.386 -9.560 0.368 1.00 53.31 98 PHE A N 1
ATOM 721 C CA . PHE A 1 98 ? 1.040 -8.787 1.577 1.00 53.31 98 PHE A CA 1
ATOM 722 C C . PHE A 1 98 ? 0.152 -7.551 1.330 1.00 53.31 98 PHE A C 1
ATOM 724 O O . PHE A 1 98 ? -0.262 -6.877 2.271 1.00 53.31 98 PHE A O 1
ATOM 731 N N . GLN A 1 99 ? -0.166 -7.209 0.078 1.00 53.78 99 GLN A N 1
ATOM 732 C CA . GLN A 1 99 ? -0.737 -5.890 -0.230 1.00 53.78 99 GLN A CA 1
ATOM 733 C C . GLN A 1 99 ? -2.266 -5.850 -0.157 1.00 53.78 99 GLN A C 1
ATOM 735 O O . GLN A 1 99 ? -2.961 -5.868 -1.174 1.00 53.78 99 GLN A O 1
ATOM 740 N N . CYS A 1 100 ? -2.816 -5.751 1.052 1.00 52.78 100 CYS A N 1
ATOM 741 C CA . CYS A 1 100 ? -4.233 -5.448 1.251 1.00 52.78 100 CYS A CA 1
ATOM 742 C C . CYS A 1 100 ? -4.527 -3.970 0.932 1.00 52.78 100 CYS A C 1
ATOM 744 O O . CYS A 1 100 ? -4.179 -3.086 1.710 1.00 52.78 100 CYS A O 1
ATOM 746 N N . SER A 1 101 ? -5.195 -3.691 -0.189 1.00 50.84 101 SER A N 1
ATOM 747 C CA . SER A 1 101 ? -5.798 -2.377 -0.443 1.00 50.84 101 SER A CA 1
ATOM 748 C C . SER A 1 101 ? -7.200 -2.310 0.180 1.00 50.84 101 SER A C 1
ATOM 750 O O . SER A 1 101 ? -7.814 -3.341 0.459 1.00 50.84 101 SER A O 1
ATOM 752 N N . ARG A 1 102 ? -7.705 -1.097 0.458 1.00 49.81 102 ARG A N 1
ATOM 753 C CA . ARG A 1 102 ? -9.061 -0.872 0.999 1.00 49.81 102 ARG A CA 1
ATOM 754 C C . ARG A 1 102 ? -10.104 -1.398 0.013 1.00 49.81 102 ARG A C 1
ATOM 756 O O . ARG A 1 102 ? -10.486 -0.696 -0.917 1.00 49.81 102 ARG A O 1
ATOM 763 N N . THR A 1 103 ? -10.589 -2.611 0.234 1.00 53.31 103 THR A N 1
ATOM 764 C CA . THR A 1 103 ? -11.703 -3.190 -0.517 1.00 53.31 103 THR A CA 1
ATOM 765 C C . THR A 1 103 ? -13.007 -2.920 0.229 1.00 53.31 103 THR A C 1
ATOM 767 O O . THR A 1 103 ? -13.097 -3.056 1.452 1.00 53.31 103 THR A O 1
ATOM 770 N N . ARG A 1 104 ? -14.034 -2.465 -0.498 1.00 54.47 104 ARG A N 1
ATOM 771 C CA . ARG A 1 104 ? -15.369 -2.238 0.067 1.00 54.47 104 ARG A CA 1
ATOM 772 C C . ARG A 1 104 ? -16.071 -3.591 0.163 1.00 54.47 104 ARG A C 1
ATOM 774 O O . ARG A 1 104 ? -16.658 -4.057 -0.805 1.00 54.47 104 ARG A O 1
ATOM 781 N N . ILE A 1 105 ? -15.973 -4.226 1.323 1.00 60.06 105 ILE A N 1
ATOM 782 C CA . ILE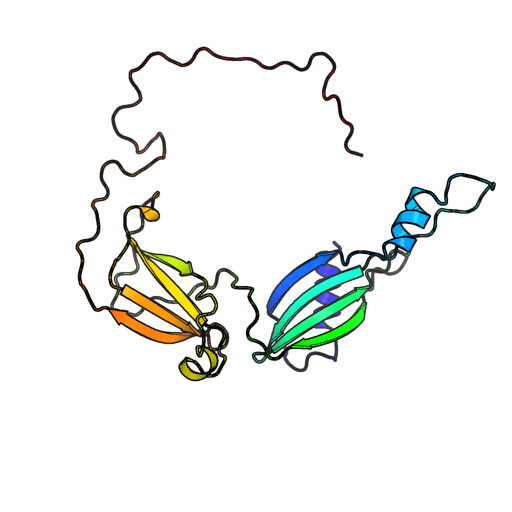 A 1 105 ? -16.568 -5.542 1.566 1.00 60.06 105 ILE A CA 1
ATOM 783 C C . ILE A 1 105 ? -18.005 -5.341 2.049 1.00 60.06 105 ILE A C 1
ATOM 785 O O . ILE A 1 105 ? -18.247 -4.616 3.017 1.00 60.06 105 ILE A O 1
ATOM 789 N N . ARG A 1 106 ? -18.962 -5.951 1.342 1.00 59.28 106 ARG A N 1
ATOM 790 C CA . ARG A 1 106 ? -20.391 -5.844 1.656 1.00 59.28 106 ARG A CA 1
ATOM 791 C C . ARG A 1 106 ? -20.669 -6.517 3.003 1.00 59.28 106 ARG A C 1
ATOM 793 O O . ARG A 1 106 ? -20.229 -7.637 3.245 1.00 59.28 106 ARG A O 1
ATOM 800 N N . SER A 1 107 ? -21.374 -5.817 3.889 1.00 59.69 107 SER A N 1
ATOM 801 C CA . SER A 1 107 ? -21.837 -6.401 5.152 1.00 59.69 107 SER A CA 1
ATOM 802 C C . SER A 1 107 ? -22.893 -7.484 4.893 1.00 59.69 107 SER A C 1
ATOM 804 O O . SER A 1 107 ? -23.630 -7.375 3.909 1.00 59.69 107 SER A O 1
ATOM 806 N N . PRO A 1 108 ? -22.995 -8.502 5.766 1.00 59.50 108 PRO A N 1
ATOM 807 C CA . PRO A 1 108 ? -24.082 -9.469 5.705 1.00 59.50 108 PRO A CA 1
ATOM 808 C C . PRO A 1 108 ? -25.464 -8.795 5.821 1.00 59.50 108 PRO A C 1
ATOM 810 O O . PRO A 1 108 ? -25.564 -7.762 6.485 1.00 59.50 108 PRO A O 1
ATOM 813 N N . PRO A 1 109 ? -26.527 -9.369 5.226 1.00 53.38 109 PRO A N 1
ATOM 814 C CA . PRO A 1 109 ? -27.858 -8.749 5.167 1.00 53.38 109 PRO A CA 1
ATOM 815 C C . PRO A 1 109 ? -28.519 -8.486 6.527 1.00 53.38 109 PRO A C 1
ATOM 817 O O . PRO A 1 109 ? -29.334 -7.580 6.639 1.00 53.38 109 PRO A O 1
ATOM 820 N N . TRP A 1 110 ? -28.185 -9.278 7.548 1.00 55.00 110 TRP A N 1
ATOM 821 C CA . TRP A 1 110 ? -28.789 -9.222 8.888 1.00 55.00 110 TRP A CA 1
ATOM 822 C C . TRP A 1 110 ? -28.199 -8.143 9.803 1.00 55.00 110 TRP A C 1
ATOM 824 O O . TRP A 1 110 ? -28.644 -7.987 10.936 1.00 55.00 110 TRP A O 1
ATOM 834 N N . LEU A 1 111 ? -27.178 -7.419 9.347 1.00 60.38 111 LEU A N 1
ATOM 835 C CA . LEU A 1 111 ? -26.511 -6.393 10.134 1.00 60.38 111 LEU A CA 1
ATOM 836 C C . LEU A 1 111 ? -27.015 -5.013 9.688 1.00 60.38 111 LEU A C 1
ATOM 838 O O . LEU A 1 111 ? -26.828 -4.663 8.525 1.00 60.38 111 LEU A O 1
ATOM 842 N N . ASP A 1 112 ? -27.617 -4.224 10.588 1.00 59.56 112 ASP A N 1
ATOM 843 C CA . ASP A 1 112 ? -28.027 -2.843 10.281 1.00 59.56 112 ASP A CA 1
ATOM 844 C C . ASP A 1 112 ? -26.797 -2.016 9.880 1.00 59.56 112 ASP A C 1
ATOM 846 O O . ASP A 1 112 ? -25.936 -1.667 10.687 1.00 59.56 112 ASP A O 1
ATOM 850 N N . THR A 1 113 ? -26.677 -1.757 8.580 1.00 59.31 113 THR A N 1
ATOM 851 C CA . THR A 1 113 ? -25.472 -1.177 7.985 1.00 59.31 113 THR A CA 1
ATOM 852 C C . THR A 1 113 ? -25.370 0.335 8.129 1.00 59.31 113 THR A C 1
ATOM 854 O O . THR A 1 113 ? -24.342 0.893 7.742 1.00 59.31 113 THR A O 1
ATOM 857 N N . SER A 1 114 ? -26.407 1.004 8.642 1.00 60.91 114 SER A N 1
ATOM 858 C CA . SER A 1 114 ? -26.483 2.470 8.634 1.00 60.91 114 SER A CA 1
ATOM 859 C C . SER A 1 114 ? -25.375 3.130 9.467 1.00 60.91 114 SER A C 1
ATOM 861 O O . SER A 1 114 ? -24.854 4.167 9.064 1.00 60.91 114 SER A O 1
ATOM 863 N N . ASN A 1 115 ? -24.944 2.486 10.559 1.00 68.50 115 ASN A N 1
ATOM 864 C CA . ASN A 1 115 ? -23.953 3.018 11.499 1.00 68.50 115 ASN A CA 1
ATOM 865 C C . ASN A 1 115 ? -22.861 2.003 11.874 1.00 68.50 115 ASN A C 1
ATOM 867 O O . ASN A 1 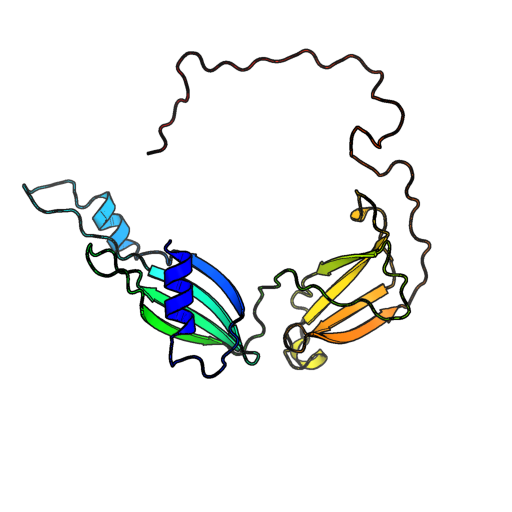115 ? -22.462 1.907 13.034 1.00 68.50 115 ASN A O 1
ATOM 871 N N . ILE A 1 116 ? -22.344 1.230 10.912 1.00 75.31 116 ILE A N 1
ATOM 872 C CA . ILE A 1 116 ? -21.273 0.257 11.185 1.00 75.31 116 ILE A CA 1
ATOM 873 C C . ILE A 1 116 ? -20.037 0.516 10.327 1.00 75.31 116 ILE A C 1
ATOM 875 O O . ILE A 1 116 ? -20.032 0.353 9.106 1.00 75.31 116 ILE A O 1
ATOM 879 N N . GLY A 1 117 ? -18.946 0.871 11.002 1.00 75.00 117 GLY A N 1
ATOM 880 C CA . GLY A 1 117 ? -17.608 0.946 10.437 1.00 75.00 117 GLY A CA 1
ATOM 881 C C . GLY A 1 117 ? -16.980 -0.440 10.291 1.00 75.00 117 GLY A C 1
ATOM 882 O O . GLY A 1 117 ? -17.233 -1.357 11.071 1.00 75.00 117 GLY A O 1
ATOM 883 N N . CYS A 1 118 ? -16.127 -0.598 9.282 1.00 78.75 118 CYS A N 1
ATOM 884 C CA . CYS A 1 118 ? -15.375 -1.828 9.045 1.00 78.75 118 CYS A CA 1
ATOM 885 C C . CYS A 1 118 ? -13.889 -1.505 8.971 1.00 78.75 118 CYS A C 1
ATOM 887 O O . CYS A 1 118 ? -13.498 -0.571 8.266 1.00 78.75 118 CYS A O 1
ATOM 889 N N . ARG A 1 119 ? -13.057 -2.315 9.625 1.00 80.00 119 ARG A N 1
ATOM 890 C CA . ARG A 1 119 ? -11.605 -2.259 9.455 1.00 80.00 119 ARG A CA 1
ATOM 891 C C . ARG A 1 119 ? -11.101 -3.591 8.943 1.00 80.00 119 ARG A C 1
ATOM 893 O O . ARG A 1 119 ? -11.392 -4.634 9.522 1.00 80.00 119 ARG A O 1
ATOM 900 N N . VAL A 1 120 ? -10.324 -3.528 7.870 1.00 83.81 120 VAL A N 1
ATOM 901 C CA . VAL A 1 120 ? -9.602 -4.681 7.346 1.00 83.81 120 VAL A CA 1
ATOM 902 C C . VAL A 1 120 ? -8.289 -4.807 8.109 1.00 83.81 120 VAL A C 1
ATOM 904 O O . VAL A 1 120 ? -7.533 -3.842 8.223 1.00 83.81 120 VAL A O 1
ATOM 907 N N . LEU A 1 121 ? -8.042 -5.990 8.653 1.00 82.56 121 LEU A N 1
ATOM 908 C CA . LEU A 1 121 ? -6.835 -6.354 9.374 1.00 82.56 121 LEU A CA 1
ATOM 909 C C . LEU A 1 121 ? -6.124 -7.467 8.610 1.00 82.56 121 LEU A C 1
ATOM 911 O O . LEU A 1 121 ? -6.722 -8.487 8.249 1.00 82.56 121 LEU A O 1
ATOM 915 N N . SER A 1 122 ? -4.824 -7.285 8.390 1.00 82.62 122 SER A N 1
ATOM 916 C CA . SER A 1 122 ? -3.976 -8.362 7.892 1.00 82.62 122 SER A CA 1
ATOM 917 C C . SER A 1 122 ? -4.009 -9.518 8.887 1.00 82.62 122 SER A C 1
ATOM 919 O O . SER A 1 122 ? -3.808 -9.317 10.085 1.00 82.62 122 SER A O 1
ATOM 921 N N . LYS A 1 123 ? -4.218 -10.741 8.398 1.00 81.69 123 LYS A N 1
ATOM 922 C CA . LYS A 1 123 ? -4.169 -11.941 9.241 1.00 81.69 123 LYS A CA 1
ATOM 923 C C . LYS A 1 123 ? -2.754 -12.228 9.771 1.00 81.69 123 LYS A C 1
ATOM 925 O O . LYS A 1 123 ? -2.619 -12.915 10.780 1.00 81.69 123 LYS A O 1
ATOM 930 N N . GLY A 1 124 ? -1.727 -11.708 9.095 1.00 76.81 124 GLY A N 1
ATOM 931 C CA . GLY A 1 124 ? -0.342 -12.114 9.312 1.00 76.81 124 GLY A CA 1
ATOM 932 C C . GLY A 1 124 ? -0.127 -13.578 8.921 1.00 76.81 124 GLY A C 1
ATOM 933 O O . GLY A 1 124 ? -0.964 -14.186 8.248 1.00 76.81 124 GLY A O 1
ATOM 934 N N . TRP A 1 125 ? 0.988 -14.150 9.362 1.00 73.38 125 TRP A N 1
ATOM 935 C CA . TRP A 1 125 ? 1.294 -15.566 9.187 1.00 73.38 125 TRP A CA 1
ATOM 936 C C . TRP A 1 125 ? 1.340 -16.253 10.551 1.00 73.38 125 TRP A C 1
ATOM 938 O O . TRP A 1 125 ? 2.076 -15.838 11.439 1.00 73.38 125 TRP A O 1
ATOM 948 N N . ILE A 1 126 ? 0.524 -17.295 10.716 1.00 67.56 126 ILE A N 1
ATOM 949 C CA . ILE A 1 126 ? 0.491 -18.133 11.919 1.00 67.56 126 ILE A CA 1
ATOM 950 C C . ILE A 1 126 ? 0.655 -19.576 11.440 1.00 67.56 126 ILE A C 1
ATOM 952 O O . ILE A 1 126 ? -0.317 -20.188 10.993 1.00 67.56 126 ILE A O 1
ATOM 956 N N . GLY A 1 127 ? 1.891 -20.083 11.462 1.00 71.12 127 GLY A N 1
ATOM 957 C CA . GLY A 1 127 ? 2.238 -21.479 11.163 1.00 71.12 127 GLY A CA 1
ATOM 958 C C . GLY A 1 127 ? 1.520 -22.085 9.947 1.00 71.12 127 GLY A C 1
ATOM 959 O O . GLY A 1 127 ? 1.446 -21.471 8.878 1.00 71.12 127 GLY A O 1
ATOM 960 N N . SER A 1 128 ? 0.938 -23.279 10.133 1.00 56.72 128 SER A N 1
ATOM 961 C CA . SER A 1 128 ? 0.220 -24.129 9.155 1.00 56.72 128 SER A CA 1
ATOM 962 C C . SER A 1 128 ? -1.017 -23.497 8.487 1.00 56.72 128 SER A C 1
ATOM 964 O O . SER A 1 128 ? -1.826 -24.180 7.865 1.00 56.72 128 SER A O 1
ATOM 966 N N . SER A 1 129 ? -1.158 -22.175 8.531 1.00 55.75 129 SER A N 1
ATOM 967 C CA . SER A 1 129 ? -2.164 -21.380 7.823 1.00 55.75 129 SER A CA 1
ATOM 968 C C . SER A 1 129 ? -2.333 -21.699 6.327 1.00 55.75 129 SER A C 1
ATOM 970 O O . SER A 1 129 ? -3.426 -21.470 5.806 1.00 55.75 129 SER A O 1
ATOM 972 N N . LYS A 1 130 ? -1.313 -22.268 5.658 1.00 55.03 130 LYS A N 1
ATOM 973 C CA . LYS A 1 130 ? -1.402 -22.766 4.271 1.00 55.03 130 LYS A CA 1
ATOM 974 C C . LYS A 1 130 ? -2.413 -23.917 4.132 1.00 55.03 130 LYS A C 1
ATOM 976 O O . LYS A 1 130 ? -3.111 -23.966 3.128 1.00 55.03 130 LYS A O 1
ATOM 981 N N . LEU A 1 131 ? -2.549 -24.771 5.153 1.00 56.75 131 LEU A N 1
ATOM 982 C CA . LEU A 1 131 ? -3.552 -25.846 5.214 1.00 56.75 131 LEU A CA 1
ATOM 983 C C . LEU A 1 131 ? -4.950 -25.315 5.548 1.00 56.75 131 LEU A C 1
ATOM 985 O O . LEU A 1 131 ? -5.919 -25.740 4.937 1.00 56.75 131 LEU A O 1
ATOM 989 N N . ALA A 1 132 ? -5.063 -24.361 6.478 1.00 63.78 132 ALA A N 1
ATOM 990 C CA . ALA A 1 132 ? -6.367 -23.897 6.965 1.00 63.78 132 ALA A CA 1
ATOM 991 C C . ALA A 1 132 ? -7.193 -23.113 5.925 1.00 63.78 132 ALA A C 1
ATOM 993 O O . ALA A 1 132 ? -8.404 -23.008 6.072 1.00 63.78 132 ALA A O 1
ATOM 994 N N . TYR A 1 133 ? -6.545 -22.529 4.910 1.00 70.50 133 TYR A N 1
ATOM 995 C CA . TYR A 1 133 ? -7.209 -21.721 3.875 1.00 70.50 133 TYR A CA 1
ATOM 996 C C . TYR A 1 133 ? -6.620 -21.963 2.478 1.00 70.50 133 TYR A C 1
ATOM 998 O O . TYR A 1 133 ? -6.666 -21.077 1.634 1.00 70.50 133 TYR A O 1
ATOM 1006 N N . HIS A 1 134 ? -5.995 -23.123 2.252 1.00 72.06 134 HIS A N 1
ATOM 1007 C CA . HIS A 1 134 ? -5.422 -23.528 0.958 1.00 72.06 134 HIS A CA 1
ATOM 1008 C C . HIS A 1 134 ? -4.481 -22.495 0.297 1.00 72.06 134 HIS A C 1
ATOM 1010 O O . HIS A 1 134 ? -4.395 -22.408 -0.923 1.00 72.06 134 HIS A O 1
ATOM 1016 N N . GLY A 1 135 ? -3.767 -21.691 1.095 1.00 73.12 135 GLY A N 1
ATOM 1017 C CA . GLY A 1 135 ? -2.891 -20.627 0.585 1.00 73.12 135 GLY A CA 1
ATOM 1018 C C . GLY A 1 135 ? -3.610 -19.374 0.063 1.00 73.12 135 GLY A C 1
ATOM 1019 O O . GLY A 1 135 ? -2.955 -18.523 -0.536 1.00 73.12 135 GLY A O 1
ATOM 1020 N N . ALA A 1 136 ? -4.915 -19.232 0.309 1.00 77.81 136 ALA A N 1
ATOM 1021 C CA . ALA A 1 136 ? -5.704 -18.071 -0.091 1.00 77.81 136 ALA A CA 1
ATOM 1022 C C . ALA A 1 136 ? -5.233 -16.762 0.563 1.00 77.81 136 ALA A C 1
ATOM 1024 O O . ALA A 1 136 ? -4.659 -16.733 1.663 1.00 77.81 136 ALA A O 1
ATOM 1025 N N . ARG A 1 137 ? -5.542 -15.643 -0.099 1.00 82.50 137 ARG A N 1
ATOM 1026 C CA . ARG A 1 137 ? -5.237 -14.296 0.383 1.00 82.50 137 ARG A CA 1
ATOM 1027 C C . ARG A 1 137 ? -6.304 -13.809 1.357 1.00 82.50 137 ARG A C 1
ATOM 1029 O O . ARG A 1 137 ? -7.286 -13.178 0.976 1.00 82.50 137 ARG A O 1
ATOM 1036 N N . VAL A 1 138 ? -6.079 -14.080 2.637 1.00 85.25 138 VAL A N 1
ATOM 1037 C CA . VAL A 1 138 ? -7.099 -13.896 3.671 1.00 85.25 138 VAL A CA 1
ATOM 1038 C C . VAL A 1 138 ? -6.867 -12.660 4.536 1.00 85.25 138 VAL A C 1
ATOM 1040 O O . VAL A 1 138 ? -5.773 -12.443 5.066 1.00 85.25 138 VAL A O 1
ATOM 1043 N N . VAL A 1 139 ? -7.939 -11.907 4.775 1.00 86.19 139 VAL A N 1
ATOM 1044 C CA . VAL A 1 139 ? -7.986 -10.823 5.766 1.00 86.19 139 VAL A CA 1
ATOM 1045 C C . VAL A 1 139 ? -9.047 -11.078 6.823 1.00 86.19 139 VAL A C 1
ATOM 1047 O O . VAL A 1 139 ? -10.026 -11.789 6.591 1.00 86.19 139 VAL A O 1
ATOM 1050 N N . LYS A 1 140 ? -8.850 -10.475 7.995 1.00 87.31 140 LYS A N 1
ATOM 1051 C CA . LYS A 1 140 ? -9.871 -10.398 9.038 1.00 87.31 140 LYS A CA 1
ATOM 1052 C C . LYS A 1 140 ? -10.559 -9.044 8.959 1.00 87.31 140 LYS A C 1
ATOM 1054 O O . LYS A 1 140 ? -9.904 -8.031 8.731 1.00 87.31 140 LYS A O 1
ATOM 1059 N N . ILE A 1 141 ? -11.866 -9.016 9.157 1.00 86.12 141 ILE A N 1
ATOM 1060 C CA . ILE A 1 141 ? -12.639 -7.780 9.225 1.00 86.12 141 ILE A CA 1
ATOM 1061 C C . ILE A 1 141 ? -13.235 -7.672 10.609 1.00 86.12 141 ILE A C 1
ATOM 1063 O O . ILE A 1 141 ? -14.009 -8.538 11.022 1.00 86.12 141 ILE A O 1
ATOM 1067 N N . ASN A 1 142 ? -12.915 -6.561 11.261 1.00 84.69 142 ASN A N 1
ATOM 1068 C CA . ASN A 1 142 ? -13.533 -6.168 12.514 1.00 84.69 142 ASN A CA 1
ATOM 1069 C C . ASN A 1 142 ? -14.587 -5.097 12.236 1.00 84.69 142 ASN A C 1
ATOM 1071 O O . ASN A 1 142 ? -14.400 -4.223 11.376 1.00 84.69 142 ASN A O 1
ATOM 1075 N N . LYS A 1 143 ? -15.694 -5.181 12.969 1.00 82.31 143 LYS A N 1
ATOM 1076 C CA . LYS A 1 143 ? -16.813 -4.245 12.888 1.00 82.31 143 LYS A CA 1
ATOM 1077 C C . LYS A 1 143 ? -16.781 -3.304 14.089 1.00 82.31 143 LYS A C 1
ATOM 1079 O O . LYS A 1 143 ? -16.363 -3.686 15.179 1.00 82.31 143 LYS A O 1
ATOM 1084 N N . PHE A 1 144 ? -17.204 -2.069 13.866 1.00 82.50 144 PHE A N 1
ATOM 1085 C CA . PHE A 1 144 ? -17.240 -1.007 14.868 1.00 82.50 144 PHE A CA 1
ATOM 1086 C C . PHE A 1 144 ? -18.552 -0.251 14.731 1.00 82.50 144 PHE A C 1
ATOM 1088 O O . PHE A 1 144 ? -19.033 -0.069 13.613 1.00 82.50 144 PHE A O 1
ATOM 1095 N N . ASN A 1 145 ? -19.116 0.225 15.835 1.00 81.25 145 ASN A N 1
ATOM 1096 C CA . ASN A 1 145 ? -20.244 1.147 15.753 1.00 81.25 145 ASN A CA 1
ATOM 1097 C C . ASN A 1 145 ? -19.711 2.532 15.343 1.00 81.25 145 ASN A C 1
ATOM 1099 O O . ASN A 1 145 ? -18.739 3.023 15.921 1.00 81.25 145 ASN A O 1
ATOM 1103 N N . ALA A 1 146 ? -20.279 3.117 14.292 1.00 72.25 146 ALA A N 1
ATOM 1104 C CA . ALA A 1 146 ? -19.720 4.271 13.603 1.00 72.25 146 ALA A CA 1
ATOM 1105 C C . ALA A 1 146 ? -19.865 5.555 14.437 1.00 72.25 146 ALA A C 1
ATOM 1107 O O . ALA A 1 146 ? -20.908 6.202 14.461 1.00 72.25 146 ALA A O 1
ATOM 1108 N N . THR A 1 147 ? -18.774 5.948 15.089 1.00 78.50 147 THR A N 1
ATOM 1109 C CA . THR A 1 147 ? -18.537 7.284 15.657 1.00 78.50 147 THR A CA 1
ATOM 1110 C C . THR A 1 147 ? -17.244 7.856 15.066 1.00 78.50 147 THR A C 1
ATOM 1112 O O . THR A 1 147 ? -16.549 7.176 14.307 1.00 78.50 147 THR A O 1
ATOM 1115 N N . ALA A 1 148 ? -16.880 9.101 15.398 1.00 83.44 148 ALA A N 1
ATOM 1116 C CA . ALA A 1 148 ? -15.578 9.646 14.996 1.00 83.44 148 ALA A CA 1
ATOM 1117 C C . ALA A 1 148 ? -14.406 8.818 15.547 1.00 83.44 148 ALA A C 1
ATOM 1119 O O . ALA A 1 148 ? -13.398 8.633 14.870 1.00 83.44 148 ALA A O 1
ATOM 1120 N N . ASN A 1 149 ? -14.565 8.264 16.751 1.00 87.25 149 ASN A N 1
ATOM 1121 C CA . ASN A 1 149 ? -13.591 7.391 17.387 1.00 87.25 149 ASN A CA 1
ATOM 1122 C C . ASN A 1 149 ? -14.068 5.933 17.362 1.00 87.25 149 ASN A C 1
ATOM 1124 O O . ASN A 1 149 ? -14.536 5.390 18.359 1.00 87.25 149 ASN A O 1
ATOM 1128 N N . ILE A 1 150 ? -13.942 5.284 16.203 1.00 85.25 150 ILE A N 1
ATOM 1129 C CA . ILE A 1 150 ? -14.338 3.877 16.036 1.00 85.25 150 ILE A CA 1
ATOM 1130 C C . ILE A 1 150 ? -13.567 2.922 16.961 1.00 85.25 150 ILE A C 1
ATOM 1132 O O . ILE A 1 150 ? -14.074 1.857 17.291 1.00 85.25 150 ILE A O 1
ATOM 1136 N N . TYR A 1 151 ? -12.356 3.280 17.402 1.00 85.62 151 TYR A N 1
ATOM 1137 C CA . TYR A 1 151 ? -11.487 2.393 18.182 1.00 85.62 151 TYR A CA 1
ATOM 1138 C C . TYR A 1 151 ? -12.000 2.119 19.594 1.00 85.62 151 TYR A C 1
ATOM 1140 O O . TYR A 1 151 ? -11.681 1.078 20.159 1.00 85.62 151 TYR A O 1
ATOM 1148 N N . THR A 1 152 ? -12.807 3.021 20.148 1.00 87.88 152 THR A N 1
ATOM 1149 C CA . THR A 1 152 ? -13.392 2.866 21.485 1.00 87.88 152 THR A CA 1
ATOM 1150 C C . THR A 1 152 ? -14.732 2.136 21.462 1.00 87.88 152 THR A C 1
ATOM 1152 O O . THR A 1 152 ? -15.293 1.878 22.522 1.00 87.88 152 THR A O 1
ATOM 1155 N N . ARG A 1 153 ? -15.251 1.779 20.275 1.00 87.94 153 ARG A N 1
ATOM 1156 C CA . ARG A 1 153 ? -16.546 1.094 20.109 1.00 87.94 153 ARG A CA 1
ATOM 1157 C C . ARG A 1 153 ? -16.464 -0.158 19.219 1.00 87.94 153 ARG A C 1
ATOM 1159 O O . ARG A 1 153 ? -17.184 -0.238 18.213 1.00 87.94 153 ARG A O 1
ATOM 1166 N N . PRO A 1 154 ? -15.592 -1.133 19.540 1.00 86.38 154 PRO A N 1
ATOM 1167 C CA . PRO A 1 154 ? -15.547 -2.400 18.817 1.00 86.38 154 PRO A CA 1
ATOM 1168 C C . PRO A 1 154 ? -16.836 -3.203 19.013 1.00 86.38 154 PRO A C 1
ATOM 1170 O O . PRO A 1 154 ? -17.411 -3.222 20.099 1.00 86.38 154 PRO A O 1
ATOM 1173 N N . LEU A 1 155 ? -17.266 -3.906 17.961 1.00 85.06 155 LEU A N 1
ATOM 1174 C CA . LEU A 1 155 ? -18.136 -5.069 18.121 1.00 85.06 155 LEU A CA 1
ATOM 1175 C C . LEU A 1 155 ? -17.242 -6.273 18.419 1.00 85.06 155 LEU A C 1
ATOM 1177 O O . LEU A 1 155 ? -16.704 -6.909 17.511 1.00 85.06 155 LEU A O 1
ATOM 1181 N N . GLU A 1 156 ? -17.019 -6.527 19.705 1.00 83.06 156 GLU A N 1
ATOM 1182 C CA . GLU A 1 156 ? -16.226 -7.666 20.164 1.00 83.06 156 GLU A CA 1
ATOM 1183 C C . GLU A 1 156 ? -16.933 -8.995 19.889 1.00 83.06 156 GLU A C 1
ATOM 1185 O O . GLU A 1 156 ? -18.145 -9.053 19.711 1.00 83.06 156 GLU A O 1
ATOM 1190 N N . GLY A 1 157 ? -16.156 -10.077 19.814 1.00 79.25 157 GLY A N 1
ATOM 1191 C CA . GLY A 1 157 ? -16.680 -11.422 19.557 1.00 79.25 157 GLY A CA 1
ATOM 1192 C C . GLY A 1 157 ? -17.033 -11.711 18.094 1.00 79.25 157 GLY A C 1
ATOM 1193 O O . GLY A 1 157 ? -17.012 -12.883 17.714 1.00 79.25 157 GLY A O 1
ATOM 1194 N N . MET A 1 158 ? -17.238 -10.672 17.273 1.00 82.06 158 MET A N 1
ATOM 1195 C CA . MET A 1 158 ? -17.565 -10.764 15.848 1.00 82.06 158 MET A CA 1
ATOM 1196 C C . MET A 1 158 ? -16.329 -10.535 14.959 1.00 82.06 158 MET A C 1
ATOM 1198 O O . MET A 1 158 ? -15.828 -9.419 14.813 1.00 82.06 158 MET A O 1
ATOM 1202 N N . VAL A 1 159 ? -15.845 -11.592 14.306 1.00 83.69 159 VAL A N 1
ATOM 1203 C CA . VAL A 1 159 ? -14.743 -11.533 13.333 1.00 83.69 159 VAL A CA 1
ATOM 1204 C C . VAL A 1 159 ? -15.160 -12.235 12.052 1.00 83.69 159 VAL A C 1
ATOM 1206 O O . VAL A 1 159 ? -15.515 -13.413 12.059 1.00 83.69 159 VAL A O 1
ATOM 1209 N N . MET A 1 160 ? -15.055 -11.528 10.929 1.00 86.81 160 MET A N 1
ATOM 1210 C CA . MET A 1 160 ? -15.264 -12.120 9.607 1.00 86.81 160 MET A CA 1
ATOM 1211 C C . MET A 1 160 ? -13.921 -12.368 8.932 1.00 86.81 160 MET A C 1
ATOM 1213 O O . MET A 1 160 ? -12.992 -11.569 9.054 1.00 86.81 160 MET A O 1
ATOM 1217 N N . VAL A 1 161 ? -13.825 -13.466 8.201 1.00 87.75 161 VAL A N 1
ATOM 1218 C CA . VAL A 1 161 ? -12.643 -13.883 7.455 1.00 87.75 161 VAL A CA 1
ATOM 1219 C C . VAL A 1 161 ? -13.002 -13.856 5.977 1.00 87.75 161 VAL A C 1
ATOM 1221 O O . VAL A 1 161 ? -13.973 -14.489 5.566 1.00 87.75 161 VAL A O 1
ATOM 1224 N N . VAL A 1 162 ? -12.246 -13.097 5.188 1.00 86.38 162 VAL A N 1
ATOM 1225 C CA . VAL A 1 162 ? -12.550 -12.855 3.772 1.00 86.38 162 VAL A CA 1
ATOM 1226 C C . VAL A 1 162 ? -11.379 -13.258 2.899 1.00 86.38 162 VAL A C 1
ATOM 1228 O O . VAL A 1 162 ? -10.241 -12.874 3.178 1.00 86.38 162 VAL A O 1
ATOM 1231 N N . ASP A 1 163 ? -11.685 -14.003 1.842 1.00 86.06 163 ASP A N 1
ATOM 1232 C CA . ASP A 1 163 ? -10.797 -14.228 0.709 1.00 86.06 163 ASP A CA 1
ATOM 1233 C C . ASP A 1 163 ? -10.839 -12.998 -0.207 1.00 86.06 163 ASP A C 1
ATOM 1235 O O . ASP A 1 163 ? -11.894 -12.637 -0.735 1.00 86.06 163 ASP A O 1
ATOM 1239 N N . LEU A 1 164 ? -9.699 -12.328 -0.373 1.00 82.25 164 LEU A N 1
ATOM 1240 C CA . LEU A 1 164 ? -9.577 -11.137 -1.212 1.00 82.25 164 LEU A CA 1
ATOM 1241 C C . LEU A 1 164 ? -9.529 -11.439 -2.714 1.00 82.25 164 LEU A C 1
ATOM 1243 O O . LEU A 1 164 ? -9.803 -10.531 -3.498 1.00 82.25 164 LEU A O 1
ATOM 1247 N N . ASP A 1 165 ? -9.172 -12.658 -3.119 1.00 80.31 165 ASP A N 1
ATOM 1248 C CA . ASP A 1 165 ? -9.144 -13.040 -4.532 1.00 80.31 165 ASP A CA 1
ATOM 1249 C C . ASP A 1 165 ? -10.555 -13.381 -5.023 1.00 80.31 165 ASP A C 1
ATOM 1251 O O . ASP A 1 165 ? -10.955 -12.952 -6.105 1.00 80.31 165 ASP A O 1
ATOM 1255 N N . GLN A 1 166 ? -11.335 -14.092 -4.203 1.00 82.44 166 GLN A N 1
ATOM 1256 C CA . GLN A 1 166 ? -12.740 -14.405 -4.498 1.00 82.44 166 GLN A CA 1
ATOM 1257 C C . GLN A 1 166 ? -13.715 -13.293 -4.084 1.00 82.44 166 GLN A C 1
ATOM 1259 O O . GLN A 1 166 ? -14.883 -13.330 -4.464 1.00 82.44 166 GLN A O 1
ATOM 1264 N N . MET A 1 167 ? -13.258 -12.315 -3.291 1.00 81.19 167 MET A N 1
ATOM 1265 C CA . MET A 1 167 ? -14.113 -11.319 -2.626 1.00 81.19 167 MET A CA 1
ATOM 1266 C C . MET A 1 167 ? -15.271 -11.964 -1.845 1.00 81.19 167 MET A C 1
ATOM 1268 O O . MET A 1 167 ? -16.396 -11.461 -1.841 1.00 81.19 167 MET A O 1
ATOM 1272 N N . ALA A 1 168 ? -14.989 -13.080 -1.168 1.00 85.00 168 ALA A N 1
ATOM 1273 C CA . ALA A 1 168 ? -15.986 -13.909 -0.497 1.00 85.00 168 ALA A CA 1
ATOM 1274 C C . ALA A 1 168 ? -15.683 -14.070 0.998 1.00 85.00 168 ALA A C 1
ATOM 1276 O O . ALA A 1 168 ? -14.529 -14.209 1.409 1.00 85.00 168 ALA A O 1
ATOM 1277 N N . ILE A 1 169 ? -16.730 -14.069 1.827 1.00 85.38 169 ILE A N 1
ATOM 1278 C CA . ILE A 1 169 ? -16.611 -14.400 3.251 1.00 85.38 169 ILE A CA 1
ATOM 1279 C C . ILE A 1 169 ? -16.442 -15.917 3.359 1.00 85.38 169 ILE A C 1
ATOM 1281 O O . ILE A 1 169 ? -17.357 -16.665 3.034 1.00 85.38 169 ILE A O 1
ATOM 1285 N N . ILE A 1 170 ? -15.275 -16.358 3.822 1.00 87.38 170 ILE A N 1
ATOM 1286 C CA . ILE A 1 170 ? -14.907 -17.778 3.959 1.00 87.38 170 ILE A CA 1
ATOM 1287 C C . ILE A 1 170 ? -14.923 -18.254 5.414 1.00 87.38 170 ILE A C 1
ATOM 1289 O O . ILE A 1 170 ? -14.735 -19.432 5.700 1.00 87.38 170 ILE A O 1
ATOM 1293 N N . GLY A 1 171 ? -15.118 -17.334 6.355 1.00 85.38 171 GLY A N 1
ATOM 1294 C CA . GLY A 1 171 ? -15.264 -17.658 7.763 1.00 85.38 171 GLY A CA 1
ATOM 1295 C C . GLY A 1 171 ? -16.005 -16.557 8.497 1.00 85.38 171 GLY A C 1
ATOM 1296 O O . GLY A 1 171 ? -15.842 -15.370 8.214 1.00 85.38 171 GLY A O 1
ATOM 1297 N N . TYR A 1 172 ? -16.817 -16.960 9.460 1.00 85.62 172 TYR A N 1
ATOM 1298 C CA . TYR A 1 172 ? -17.569 -16.065 10.321 1.00 85.62 172 TYR A CA 1
ATOM 1299 C C . TYR A 1 172 ? -17.485 -16.605 11.739 1.00 85.62 172 TYR A C 1
ATOM 1301 O O . TYR A 1 172 ? -17.706 -17.793 11.968 1.00 85.62 172 TYR A O 1
ATOM 1309 N N . ASN A 1 173 ? -17.114 -15.747 12.678 1.00 82.19 173 ASN A N 1
ATOM 1310 C CA . ASN A 1 173 ? -17.022 -16.103 14.077 1.00 82.19 173 ASN A CA 1
ATOM 1311 C C . ASN A 1 173 ? -17.752 -15.056 14.904 1.00 82.19 173 ASN A C 1
ATOM 1313 O O . ASN A 1 173 ? -17.356 -13.897 14.878 1.00 82.19 173 ASN A O 1
ATOM 1317 N N . ASP A 1 174 ? -18.777 -15.484 15.626 1.00 81.44 174 ASP A N 1
ATOM 1318 C CA . ASP A 1 174 ? -19.624 -14.647 16.473 1.00 81.44 174 ASP A CA 1
ATOM 1319 C C . ASP A 1 174 ? -19.971 -15.460 17.719 1.00 81.44 174 ASP A C 1
ATOM 1321 O O . ASP A 1 174 ? -20.991 -16.140 17.793 1.00 81.44 174 ASP A O 1
ATOM 1325 N N . ARG A 1 175 ? -18.987 -15.568 18.616 1.00 75.19 175 ARG A N 1
ATOM 1326 C CA . ARG A 1 175 ? -19.048 -16.510 19.750 1.00 75.19 175 ARG A CA 1
ATOM 1327 C C . ARG A 1 175 ? -19.552 -15.874 21.029 1.00 75.19 175 ARG A C 1
ATOM 1329 O O . ARG A 1 175 ? -19.980 -16.594 21.923 1.00 75.19 175 ARG A O 1
ATOM 1336 N N . VAL A 1 176 ? -19.413 -14.558 21.151 1.00 76.50 176 VAL A N 1
ATOM 1337 C CA . VAL A 1 176 ? -19.673 -13.849 22.398 1.00 76.50 176 VAL A CA 1
ATOM 1338 C C . VAL A 1 176 ? -20.333 -12.524 22.076 1.00 76.50 176 VAL A C 1
ATOM 1340 O O . VAL A 1 176 ? -19.768 -11.706 21.356 1.00 76.50 176 VAL A O 1
ATOM 1343 N N . VAL A 1 177 ? -21.522 -12.321 22.636 1.00 79.56 177 VAL A N 1
ATOM 1344 C CA . VAL A 1 177 ? -22.235 -11.051 22.547 1.00 79.56 177 VAL A CA 1
ATOM 1345 C C . VAL A 1 177 ? -21.764 -10.179 23.702 1.00 79.56 177 VAL A C 1
ATOM 1347 O O . VAL A 1 177 ? -22.178 -10.367 24.845 1.00 79.56 177 VAL A O 1
ATOM 1350 N N . HIS A 1 178 ? -20.879 -9.233 23.404 1.00 82.50 178 HIS A N 1
ATOM 1351 C CA . HIS A 1 178 ? -20.496 -8.189 24.348 1.00 82.50 178 HIS A CA 1
ATOM 1352 C C . HIS A 1 178 ? -21.277 -6.902 24.066 1.00 82.50 178 HIS A C 1
ATOM 1354 O O . HIS A 1 178 ? -21.505 -6.559 22.901 1.00 82.50 178 HIS A O 1
ATOM 1360 N N . PRO A 1 179 ? -21.698 -6.169 25.111 1.00 84.12 179 PRO A N 1
ATOM 1361 C CA . PRO A 1 179 ? -22.336 -4.878 24.920 1.00 84.12 179 PRO A CA 1
ATOM 1362 C C . PRO A 1 179 ? -21.350 -3.917 24.255 1.00 84.12 179 PRO A C 1
ATOM 1364 O O . PRO A 1 179 ? -20.207 -3.776 24.686 1.00 84.12 179 PRO A O 1
ATOM 1367 N N . VAL A 1 180 ? -21.805 -3.229 23.208 1.00 84.81 180 VAL A N 1
ATOM 1368 C CA . VAL A 1 180 ? -20.998 -2.202 22.547 1.00 84.81 180 VAL A CA 1
ATOM 1369 C C . VAL A 1 180 ? -20.758 -1.060 23.543 1.00 84.81 180 VAL A C 1
ATOM 1371 O O . VAL A 1 180 ? -21.737 -0.541 24.093 1.00 84.81 180 VAL A O 1
ATOM 1374 N N . PRO A 1 181 ? -19.503 -0.619 23.757 1.00 87.62 181 PRO A N 1
ATOM 1375 C CA . PRO A 1 181 ? -19.212 0.523 24.618 1.00 87.62 181 PRO A CA 1
ATOM 1376 C C . PRO A 1 181 ? -20.027 1.763 24.234 1.00 87.62 181 PRO A C 1
ATOM 1378 O O . PRO A 1 181 ? -20.411 1.943 23.071 1.00 87.62 181 PRO A O 1
ATOM 1381 N N . LYS A 1 182 ? -20.313 2.634 25.204 1.00 87.06 182 LYS A N 1
ATOM 1382 C CA . LYS A 1 182 ? -21.136 3.828 24.970 1.00 87.06 182 LYS A CA 1
ATOM 1383 C C . LYS A 1 182 ? -20.422 4.873 24.101 1.00 87.06 182 LYS A C 1
ATOM 1385 O O . LYS A 1 182 ? -19.210 4.813 23.909 1.00 87.06 182 LYS A O 1
ATOM 1390 N N . ALA A 1 183 ? -21.190 5.802 23.529 1.00 85.56 183 ALA A N 1
ATOM 1391 C CA . ALA A 1 183 ? -20.666 6.848 22.646 1.00 85.56 183 ALA A CA 1
ATOM 1392 C C . ALA A 1 183 ? -20.296 8.144 23.384 1.00 85.56 183 ALA A C 1
ATOM 1394 O O . ALA A 1 183 ? -19.707 9.043 22.783 1.00 85.56 183 ALA A O 1
ATOM 1395 N N . GLU A 1 184 ? -20.650 8.268 24.662 1.00 86.56 184 GLU A N 1
ATOM 1396 C CA . GLU A 1 184 ? -20.414 9.490 25.425 1.00 86.56 184 GLU A CA 1
ATOM 1397 C C . GLU A 1 184 ? -18.928 9.656 25.782 1.00 86.56 184 GLU A C 1
ATOM 1399 O O . GLU A 1 184 ? -18.256 8.703 26.168 1.00 86.56 184 GLU A O 1
ATOM 1404 N N . GLY A 1 185 ? -18.411 10.883 25.660 1.00 84.56 185 GLY A N 1
ATOM 1405 C CA . GLY A 1 185 ? -17.062 11.244 26.117 1.00 84.56 185 GLY A CA 1
ATOM 1406 C C . GLY A 1 185 ? -15.893 10.709 25.277 1.00 84.56 185 GLY A C 1
ATOM 1407 O O . GLY A 1 185 ? -14.748 10.864 25.686 1.00 84.56 185 GLY A O 1
ATOM 1408 N N . ILE A 1 186 ? -16.152 10.092 24.118 1.00 87.25 186 ILE A N 1
ATOM 1409 C CA . ILE A 1 186 ? -15.112 9.483 23.264 1.00 87.25 186 ILE A CA 1
ATOM 1410 C C . ILE A 1 186 ? -14.817 10.246 21.962 1.00 87.25 186 ILE A C 1
ATOM 1412 O O . ILE A 1 186 ? -13.885 9.871 21.243 1.00 87.25 186 ILE A O 1
ATOM 1416 N N . ASP A 1 187 ? -15.620 11.256 21.610 1.00 88.94 187 ASP A N 1
ATOM 1417 C CA . ASP A 1 187 ? -15.371 12.086 20.426 1.00 88.94 187 ASP A CA 1
ATOM 1418 C C . ASP A 1 187 ? -14.209 13.040 20.723 1.00 88.94 187 ASP A C 1
ATOM 1420 O O . ASP A 1 187 ? -14.184 13.674 21.772 1.00 88.94 187 ASP A O 1
ATOM 1424 N N . TYR A 1 188 ? -13.233 13.109 19.819 1.00 88.06 188 TYR A N 1
ATOM 1425 C CA . TYR A 1 188 ? -12.035 13.940 19.970 1.00 88.06 188 TYR A CA 1
ATOM 1426 C C . TYR A 1 188 ? -12.142 15.275 19.223 1.00 88.06 188 TYR A C 1
ATOM 1428 O O . TYR A 1 188 ? -11.234 16.103 19.304 1.00 88.06 188 TYR A O 1
ATOM 1436 N N . ARG A 1 189 ? -13.203 15.481 18.434 1.00 89.31 189 ARG A N 1
ATOM 1437 C CA . ARG A 1 189 ? -13.387 16.712 17.662 1.00 89.31 189 ARG A CA 1
ATOM 1438 C C . ARG A 1 189 ? -13.866 17.824 18.582 1.00 89.31 189 ARG A C 1
ATOM 1440 O O . ARG A 1 189 ? -14.814 17.638 19.339 1.00 89.31 189 ARG A O 1
ATOM 1447 N N . VAL A 1 190 ? -13.228 18.986 18.488 1.00 84.00 190 VAL A N 1
ATOM 1448 C CA . VAL A 1 190 ? -13.458 20.122 19.396 1.00 84.00 190 VAL A CA 1
ATOM 1449 C C . VAL A 1 190 ? -14.927 20.557 19.477 1.00 84.00 190 VAL A C 1
ATOM 1451 O O . VAL A 1 190 ? -15.386 20.939 20.544 1.00 84.00 190 VAL A O 1
ATOM 1454 N N . ASP A 1 191 ? -15.683 20.442 18.383 1.00 85.38 191 ASP A N 1
ATOM 1455 C CA . ASP A 1 191 ? -17.103 20.803 18.284 1.00 85.38 191 ASP A CA 1
ATOM 1456 C C . ASP A 1 191 ? -18.066 19.736 18.842 1.00 85.38 191 ASP A C 1
ATOM 1458 O O . ASP A 1 191 ? -19.280 19.950 18.872 1.00 85.38 191 ASP A O 1
ATOM 1462 N N . LYS A 1 192 ? -17.542 18.568 19.236 1.00 84.75 192 LYS A N 1
ATOM 1463 C CA . LYS A 1 192 ? -18.300 17.397 19.712 1.00 84.75 192 LYS A CA 1
ATOM 1464 C C . LYS A 1 192 ? -17.909 16.933 21.111 1.00 84.75 192 LYS A C 1
ATOM 1466 O O . LYS A 1 192 ? -18.636 16.136 21.704 1.00 84.75 192 LYS A O 1
ATOM 1471 N N . VAL A 1 193 ? -16.771 17.393 21.622 1.00 82.12 193 VAL A N 1
ATOM 1472 C CA . VAL A 1 193 ? -16.371 17.192 23.019 1.00 82.12 193 VAL A CA 1
ATOM 1473 C C . VAL A 1 193 ? -17.321 18.012 23.909 1.00 82.12 193 VAL A C 1
ATOM 1475 O O . VAL A 1 193 ? -17.936 18.963 23.433 1.00 82.12 193 VAL A O 1
ATOM 1478 N N . GLY A 1 194 ? -17.493 17.596 25.172 1.00 74.06 194 GLY A N 1
ATOM 1479 C CA . GLY A 1 194 ? -18.297 18.290 26.190 1.00 74.06 194 GLY A CA 1
ATOM 1480 C C . GLY A 1 194 ? -17.816 19.726 26.475 1.00 74.06 194 GLY A C 1
ATOM 1481 O O . GLY A 1 194 ? -17.246 20.357 25.591 1.00 74.06 194 GLY A O 1
ATOM 1482 N N . PRO A 1 195 ? -18.045 20.299 27.673 1.00 74.38 195 PRO A N 1
ATOM 1483 C CA . PRO A 1 195 ? -17.761 21.715 27.897 1.00 74.38 195 PRO A CA 1
ATOM 1484 C C . PRO A 1 195 ? -16.336 22.058 27.453 1.00 74.38 195 PRO A C 1
ATOM 1486 O O . PRO A 1 195 ? -15.381 21.357 27.798 1.00 74.38 195 PRO A O 1
ATOM 1489 N N . LEU A 1 196 ? -16.236 23.103 26.625 1.00 72.12 196 LEU A N 1
ATOM 1490 C CA . LEU A 1 196 ? -14.971 23.608 26.103 1.00 72.12 196 LEU A CA 1
ATOM 1491 C C . LEU A 1 196 ? -13.983 23.765 27.256 1.00 72.12 196 LEU A C 1
ATOM 1493 O O . LEU A 1 196 ? -14.374 24.144 28.359 1.00 72.12 196 LEU A O 1
ATOM 1497 N N . PHE A 1 197 ? -12.711 23.473 26.992 1.00 78.12 197 PHE A N 1
ATOM 1498 C CA . PHE A 1 197 ? -11.650 23.612 27.980 1.00 78.12 197 PHE A CA 1
ATOM 1499 C C . PHE A 1 197 ? -11.737 24.982 28.674 1.00 78.12 197 PHE A C 1
ATOM 1501 O O . PHE A 1 197 ? -11.564 26.017 28.037 1.00 78.12 197 PHE A O 1
ATOM 1508 N N . THR A 1 198 ? -12.026 24.974 29.978 1.00 77.75 198 THR A N 1
ATOM 1509 C CA . THR A 1 198 ? -12.212 26.181 30.803 1.00 77.75 198 THR A CA 1
ATOM 1510 C C . THR A 1 198 ? -10.925 26.632 31.492 1.00 77.75 198 THR A C 1
ATOM 1512 O O . THR A 1 198 ? -10.956 27.526 32.336 1.00 77.75 198 THR A O 1
ATOM 1515 N N . GLY A 1 199 ? -9.799 25.976 31.202 1.00 83.38 199 GLY A N 1
ATOM 1516 C CA . GLY A 1 199 ? -8.502 26.368 31.735 1.00 83.38 199 GLY A CA 1
ATOM 1517 C C . GLY A 1 199 ? -7.932 27.603 31.028 1.00 83.38 199 GLY A C 1
ATOM 1518 O O . GLY A 1 199 ? -8.497 28.081 30.042 1.00 83.38 199 GLY A O 1
ATOM 1519 N N . PRO A 1 200 ? -6.794 28.126 31.515 1.00 85.81 200 PRO A N 1
ATOM 1520 C CA . PRO A 1 200 ? -6.137 29.272 30.904 1.00 85.81 200 PRO A CA 1
ATOM 1521 C C . PRO A 1 200 ? -5.812 28.988 29.437 1.00 85.81 200 PRO A C 1
ATOM 1523 O O . PRO A 1 200 ? -5.283 27.922 29.112 1.00 85.81 200 PRO A O 1
ATOM 1526 N N . ALA A 1 201 ? -6.100 29.945 28.556 1.00 84.12 201 ALA A N 1
ATOM 1527 C CA . ALA A 1 201 ? -5.661 29.856 27.173 1.00 84.12 201 ALA A CA 1
ATOM 1528 C C . ALA A 1 201 ? -4.132 29.715 27.134 1.00 84.12 201 ALA A C 1
ATOM 1530 O O . ALA A 1 201 ? -3.417 30.436 27.835 1.00 84.12 201 ALA A O 1
ATOM 1531 N N . ALA A 1 202 ? -3.631 28.788 26.315 1.00 86.19 202 ALA A N 1
ATOM 1532 C CA . ALA A 1 202 ? -2.199 28.687 26.084 1.00 86.19 202 ALA A CA 1
ATOM 1533 C C . ALA A 1 202 ? -1.697 30.025 25.509 1.00 86.19 202 ALA A C 1
ATOM 1535 O O . ALA A 1 202 ? -2.330 30.557 24.588 1.00 86.19 202 ALA A O 1
ATOM 1536 N N . PRO A 1 203 ? -0.595 30.591 26.034 1.00 89.19 203 PRO A N 1
ATOM 1537 C CA . PRO A 1 203 ? -0.056 31.827 25.496 1.00 89.19 203 PRO A CA 1
ATOM 1538 C C . PRO A 1 203 ? 0.336 31.615 24.026 1.00 89.19 203 PRO A C 1
ATOM 1540 O O . PRO A 1 203 ? 0.889 30.564 23.684 1.00 89.19 203 PRO A O 1
ATOM 1543 N N . PRO A 1 204 ? 0.060 32.585 23.141 1.00 89.56 204 PRO A N 1
ATOM 1544 C CA . PRO A 1 204 ? 0.447 32.471 21.746 1.00 89.56 204 PRO A CA 1
ATOM 1545 C C . PRO A 1 204 ? 1.976 32.444 21.630 1.00 89.56 204 PRO A C 1
ATOM 1547 O O . PRO A 1 204 ? 2.669 33.300 22.176 1.00 89.56 204 PRO A O 1
ATOM 1550 N N . GLY A 1 205 ? 2.500 31.463 20.897 1.00 90.44 205 GLY A N 1
ATOM 1551 C CA . GLY A 1 205 ? 3.905 31.395 20.505 1.00 90.44 205 GLY A CA 1
ATOM 1552 C C . GLY A 1 205 ? 4.051 31.737 19.027 1.00 90.44 205 GLY A C 1
ATOM 1553 O O . GLY A 1 205 ? 3.351 31.166 18.193 1.00 90.44 205 GLY A O 1
ATOM 1554 N N . VAL A 1 206 ? 4.960 32.654 18.694 1.00 93.69 206 VAL A N 1
ATOM 1555 C CA . VAL A 1 206 ? 5.271 33.007 17.303 1.00 93.69 206 VAL A CA 1
ATOM 1556 C C . VAL A 1 206 ? 6.686 32.544 16.989 1.00 93.69 206 VAL A C 1
ATOM 1558 O O . VAL A 1 206 ? 7.641 32.957 17.642 1.00 93.69 206 VAL A O 1
ATOM 1561 N N . VAL A 1 207 ? 6.819 31.691 15.974 1.00 92.00 207 VAL A N 1
ATOM 1562 C CA . VAL A 1 207 ? 8.117 31.292 15.424 1.00 92.00 207 VAL A CA 1
ATOM 1563 C C . VAL A 1 207 ? 8.331 32.065 14.131 1.00 92.00 207 VAL A C 1
ATOM 1565 O O . VAL A 1 207 ? 7.561 31.922 13.183 1.00 92.00 207 VAL A O 1
ATOM 1568 N N . VAL A 1 208 ? 9.380 32.884 14.095 1.00 94.44 208 VAL A N 1
ATOM 1569 C CA . VAL A 1 208 ? 9.793 33.636 12.905 1.00 94.44 208 VAL A CA 1
ATOM 1570 C C . VAL A 1 208 ? 11.147 33.110 12.445 1.00 94.44 208 VAL A C 1
ATOM 1572 O O . VAL A 1 208 ? 12.027 32.860 13.265 1.00 94.44 208 VAL A O 1
ATOM 1575 N N . GLN A 1 209 ? 11.321 32.960 11.132 1.00 95.12 209 GLN A N 1
ATOM 1576 C CA . GLN A 1 209 ? 12.617 32.710 10.500 1.00 95.12 209 GLN A CA 1
ATOM 1577 C C . GLN A 1 209 ? 13.020 33.965 9.706 1.00 95.12 209 GLN A C 1
ATOM 1579 O O . GLN A 1 209 ? 12.650 34.073 8.537 1.00 95.12 209 GLN A O 1
ATOM 1584 N N . PRO A 1 210 ? 13.737 34.937 10.315 1.00 94.56 210 PRO A N 1
ATOM 1585 C CA . PRO A 1 210 ? 13.964 36.259 9.714 1.00 94.56 210 PRO A CA 1
ATOM 1586 C C . PRO A 1 210 ? 14.738 36.215 8.394 1.00 94.56 210 PRO A C 1
ATOM 1588 O O . PRO A 1 210 ? 14.528 37.047 7.521 1.00 94.56 210 PRO A O 1
ATOM 1591 N N . VAL A 1 211 ? 15.620 35.224 8.252 1.00 94.06 211 VAL A N 1
ATOM 1592 C CA . VAL A 1 211 ? 16.464 35.012 7.065 1.00 94.06 211 VAL A CA 1
ATOM 1593 C C . VAL A 1 211 ? 15.859 33.938 6.139 1.00 94.06 211 VAL A C 1
ATOM 1595 O O . VAL A 1 211 ? 16.478 33.503 5.176 1.00 94.06 211 VAL A O 1
ATOM 1598 N N . GLY A 1 212 ? 14.625 33.499 6.410 1.00 92.44 212 GLY A N 1
ATOM 1599 C CA . GLY A 1 212 ? 13.966 32.420 5.680 1.00 92.44 212 GLY A CA 1
ATOM 1600 C C . GLY A 1 212 ? 14.445 31.025 6.093 1.00 92.44 212 GLY A C 1
ATOM 1601 O O . GLY A 1 212 ? 15.024 30.819 7.161 1.00 92.44 212 GLY A O 1
ATOM 1602 N N . ARG A 1 213 ? 14.148 30.031 5.252 1.00 92.00 213 ARG A N 1
ATOM 1603 C CA . ARG A 1 213 ? 14.504 28.630 5.508 1.00 92.00 213 ARG A CA 1
ATOM 1604 C C . ARG A 1 213 ? 15.993 28.415 5.254 1.00 92.00 213 ARG A C 1
ATOM 1606 O O . ARG A 1 213 ? 16.507 28.823 4.224 1.00 92.00 213 ARG A O 1
ATOM 1613 N N . GLY A 1 214 ? 16.660 27.694 6.153 1.00 94.19 214 GLY A N 1
ATOM 1614 C CA . GLY A 1 214 ? 18.073 27.317 6.004 1.00 94.19 214 GLY A CA 1
ATOM 1615 C C . GLY A 1 214 ? 18.333 26.169 5.021 1.00 94.19 214 GLY A C 1
ATOM 1616 O O . GLY A 1 214 ? 19.409 25.585 5.049 1.00 94.19 214 GLY A O 1
ATOM 1617 N N . PHE A 1 215 ? 17.352 25.797 4.199 1.00 92.75 215 PHE A N 1
ATOM 1618 C CA . PHE A 1 215 ? 17.478 24.731 3.212 1.00 92.75 215 PHE A CA 1
ATOM 1619 C C . PHE A 1 215 ? 16.840 25.152 1.892 1.00 92.75 215 PHE A C 1
ATOM 1621 O O . PHE A 1 215 ? 15.816 25.839 1.875 1.00 92.75 215 PHE A O 1
ATOM 1628 N N . ASN A 1 216 ? 17.429 24.672 0.800 1.00 88.81 216 ASN A N 1
ATOM 1629 C CA . ASN A 1 216 ? 16.889 24.815 -0.543 1.00 88.81 216 ASN A CA 1
ATOM 1630 C C . ASN A 1 216 ? 16.281 23.482 -0.981 1.00 88.81 216 ASN A C 1
ATOM 1632 O O . ASN A 1 216 ? 16.870 22.422 -0.776 1.00 88.81 216 ASN A O 1
ATOM 1636 N N . SER A 1 217 ? 15.103 23.543 -1.592 1.00 80.81 217 SER A N 1
ATOM 1637 C CA . SER A 1 217 ? 14.505 22.425 -2.316 1.00 80.81 217 SER A CA 1
ATOM 1638 C C . SER A 1 217 ? 14.427 22.850 -3.775 1.00 80.81 217 SER A C 1
ATOM 1640 O O . SER A 1 217 ? 13.557 23.639 -4.137 1.00 80.81 217 SER A O 1
ATOM 1642 N N . THR A 1 218 ? 15.402 22.404 -4.559 1.00 52.69 218 THR A N 1
ATOM 1643 C CA . THR A 1 218 ? 15.421 22.491 -6.025 1.00 52.69 218 THR A CA 1
ATOM 1644 C C . THR A 1 218 ? 15.050 21.147 -6.609 1.00 52.69 218 THR A C 1
ATOM 1646 O O . THR A 1 218 ? 15.583 20.147 -6.073 1.00 52.69 218 THR A O 1
#

Sequence (218 aa):
MEITVVRAATCASLFVPARLLYFHYVGLNKPDKLDVLSYAYGAGATATSSPNPILPCHSFVIARTGGKSHEFIVDIANNTSSTVASVISHA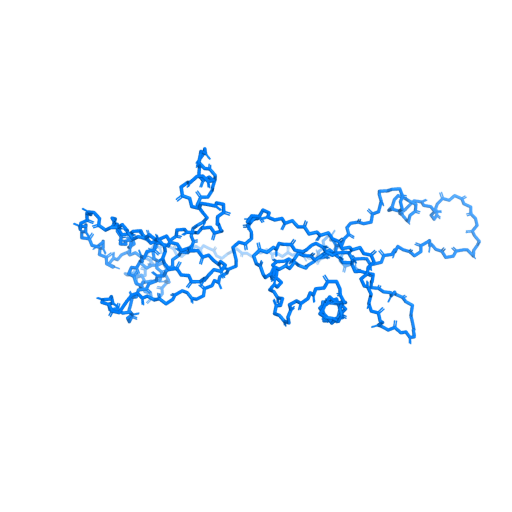VHCDPGFQCSRTRIRSPPWLDTSNIGCRVLSKGWIGSSKLAYHGARVVKINKFNATANIYTRPLEGMVMVVDLDQMAIIGYNDRVVHPVPKAEGIDYRVDKVGPLFTGPAAPPGVVVQPVGRGFNST

pLDDT: mean 78.95, std 12.97, range [47.31, 95.12]

Foldseek 3Di:
DQVVLQVVQVQPDPVDPDNDKAWLDKAWDDFDPVLVCCQVDVVPDDDDDDDRDDTWTWMWTWIDDPQKIKIWIWTQDPDDPDRHIHTPDIDIGNANDDRDDDDPQDDDPPDPPPFKDKDKAQPPDDPPVCVVPVRFNKIKIWIAGHDQCRVQWTQPQWIWIAGPNVSDTPDITRPDGDDTDDPAQRDPDQVPHPDHPPDDDDDDDDDDDPVPDPDDDD